Protein AF-A0A9E2AIF4-F1 (afdb_monomer)

Structure (mmCIF, N/CA/C/O backbone):
data_AF-A0A9E2AIF4-F1
#
_entry.id   AF-A0A9E2AIF4-F1
#
loop_
_atom_site.group_PDB
_atom_site.id
_atom_site.type_symbol
_atom_site.label_atom_id
_atom_site.label_alt_id
_atom_site.label_comp_id
_atom_site.label_asym_id
_atom_site.label_entity_id
_atom_site.label_seq_id
_atom_site.pdbx_PDB_ins_code
_atom_site.Cartn_x
_atom_site.Cartn_y
_atom_site.Cartn_z
_atom_site.occupancy
_atom_site.B_iso_or_equiv
_atom_site.auth_seq_id
_atom_site.auth_comp_id
_atom_site.auth_asym_id
_atom_site.auth_atom_id
_atom_site.pdbx_PDB_model_num
ATOM 1 N N . MET A 1 1 ? 0.154 -33.736 -21.962 1.00 32.81 1 MET A N 1
ATOM 2 C CA . MET A 1 1 ? 1.319 -34.196 -21.175 1.00 32.81 1 MET A CA 1
ATOM 3 C C . MET A 1 1 ? 0.988 -33.930 -19.712 1.00 32.81 1 MET A C 1
ATOM 5 O O . MET A 1 1 ? 0.346 -32.930 -19.438 1.00 32.81 1 MET A O 1
ATOM 9 N N . SER A 1 2 ? 1.250 -34.898 -18.841 1.00 25.22 2 SER A N 1
ATOM 10 C CA . SER A 1 2 ? 0.701 -35.079 -17.485 1.00 25.22 2 SER A CA 1
ATOM 11 C C . SER A 1 2 ? 0.806 -33.876 -16.536 1.00 25.22 2 SER A C 1
ATOM 13 O O . SER A 1 2 ? 1.890 -33.328 -16.367 1.00 25.22 2 SER A O 1
ATOM 15 N N . LEU A 1 3 ? -0.292 -33.572 -15.837 1.00 28.05 3 LEU A N 1
ATOM 16 C CA . LEU A 1 3 ? -0.319 -32.732 -14.634 1.00 28.05 3 LEU A CA 1
ATOM 17 C C . LEU A 1 3 ? 0.320 -33.488 -13.448 1.00 28.05 3 LEU A C 1
ATOM 19 O O . LEU A 1 3 ? -0.134 -34.597 -13.150 1.00 28.05 3 LEU A O 1
ATOM 23 N N . PRO A 1 4 ? 1.303 -32.928 -12.725 1.00 33.81 4 PRO A N 1
ATOM 24 C CA . PRO A 1 4 ? 1.554 -33.275 -11.328 1.00 33.81 4 PRO A CA 1
ATOM 25 C C . PRO A 1 4 ? 0.738 -32.297 -10.452 1.00 33.81 4 PRO A C 1
ATOM 27 O O . PRO A 1 4 ? 0.707 -31.106 -10.717 1.00 33.81 4 PRO A O 1
ATOM 30 N N . GLY A 1 5 ? -0.025 -32.680 -9.432 1.00 27.56 5 GLY A N 1
ATOM 31 C CA . GLY A 1 5 ? 0.172 -33.763 -8.480 1.00 27.56 5 GLY A CA 1
ATOM 32 C C . GLY A 1 5 ? 0.432 -33.155 -7.094 1.00 27.56 5 GLY A C 1
ATOM 33 O O . GLY A 1 5 ? 1.564 -32.832 -6.776 1.00 27.56 5 GLY A O 1
ATOM 34 N N . ASN A 1 6 ? -0.625 -32.999 -6.286 1.00 32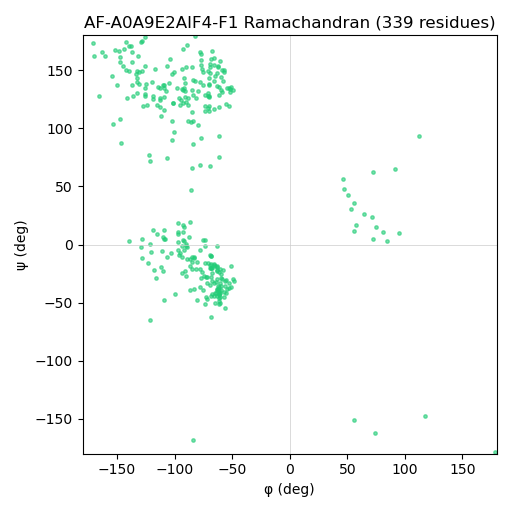.84 6 ASN A N 1
ATOM 35 C 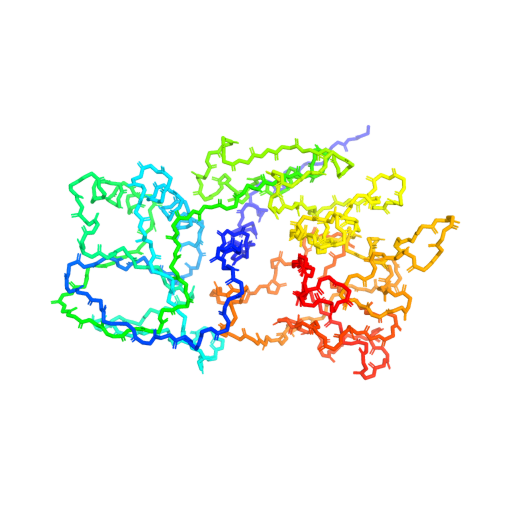CA . ASN A 1 6 ? -0.616 -32.938 -4.812 1.00 32.84 6 ASN A CA 1
ATOM 36 C C . ASN A 1 6 ? 0.429 -32.048 -4.084 1.00 32.84 6 ASN A C 1
ATOM 38 O O . ASN A 1 6 ? 1.090 -32.499 -3.151 1.00 32.84 6 ASN A O 1
ATOM 42 N N . TYR A 1 7 ? 0.475 -30.745 -4.387 1.00 28.45 7 TYR A N 1
ATOM 43 C CA . TYR A 1 7 ? 1.129 -29.725 -3.532 1.00 28.45 7 TYR A CA 1
ATOM 44 C C . TYR A 1 7 ? 0.150 -28.960 -2.604 1.00 28.45 7 TYR A C 1
ATOM 46 O O . TYR A 1 7 ? 0.517 -27.981 -1.955 1.00 28.45 7 TYR A O 1
ATOM 54 N N . GLY A 1 8 ? -1.100 -29.423 -2.493 1.00 30.34 8 GLY A N 1
ATOM 55 C CA . GLY A 1 8 ? -2.236 -28.646 -1.973 1.00 30.34 8 GLY A CA 1
ATOM 56 C C . GLY A 1 8 ? -2.322 -28.384 -0.463 1.00 30.34 8 GLY A C 1
ATOM 57 O O . GLY A 1 8 ? -3.257 -27.715 -0.049 1.00 30.34 8 GLY A O 1
ATOM 58 N N . LEU A 1 9 ? -1.394 -28.868 0.375 1.00 28.47 9 LEU A N 1
ATOM 59 C CA . LEU A 1 9 ? -1.484 -28.662 1.837 1.00 28.47 9 LEU A CA 1
ATOM 60 C C . LEU A 1 9 ? -0.271 -27.979 2.482 1.00 28.47 9 LEU A C 1
ATOM 62 O O . LEU A 1 9 ? -0.376 -27.492 3.602 1.00 28.47 9 LEU A O 1
ATOM 66 N N . ARG A 1 10 ? 0.874 -27.907 1.790 1.00 25.08 10 ARG A N 1
ATOM 67 C CA . ARG A 1 10 ? 2.034 -27.115 2.248 1.00 25.08 10 ARG A CA 1
ATOM 68 C C . ARG A 1 10 ? 2.056 -25.707 1.658 1.00 25.08 10 ARG A C 1
ATOM 70 O O . ARG A 1 10 ? 2.592 -24.813 2.298 1.00 25.08 10 ARG A O 1
ATOM 77 N N . SER A 1 11 ? 1.423 -25.500 0.500 1.00 31.91 11 SER A N 1
ATOM 78 C CA . SER A 1 11 ? 1.285 -24.166 -0.099 1.00 31.91 11 SER A CA 1
ATOM 79 C C . SER A 1 11 ? 0.285 -23.291 0.665 1.00 31.91 11 SER A C 1
ATOM 81 O O . SER A 1 11 ? 0.459 -22.084 0.723 1.00 31.91 11 SER A O 1
ATOM 83 N N . LEU A 1 12 ? -0.708 -23.893 1.333 1.00 31.25 12 LEU A N 1
ATOM 84 C CA . LEU A 1 12 ? -1.775 -23.174 2.043 1.00 31.25 12 LEU A CA 1
ATOM 85 C C . LEU A 1 12 ? -1.293 -22.425 3.306 1.00 31.25 12 LEU A C 1
ATOM 87 O O . LEU A 1 12 ? -1.955 -21.505 3.767 1.00 31.25 12 LEU A O 1
ATOM 91 N N . LEU A 1 13 ? -0.132 -22.803 3.856 1.00 27.19 13 LEU A N 1
ATOM 92 C CA . LEU A 1 13 ? 0.484 -22.165 5.031 1.00 27.19 13 LEU A CA 1
ATOM 93 C C . LEU A 1 13 ? 1.537 -21.103 4.662 1.00 27.19 13 LEU A C 1
ATOM 95 O O . LEU A 1 13 ? 2.017 -20.398 5.547 1.00 27.19 13 LEU A O 1
ATOM 99 N N . LEU A 1 14 ? 1.889 -20.976 3.375 1.00 30.97 14 LEU A N 1
ATOM 100 C CA . LEU A 1 14 ? 2.845 -19.979 2.881 1.00 30.97 14 LEU A CA 1
ATOM 101 C C . LEU A 1 14 ? 2.156 -18.657 2.486 1.00 30.97 14 LEU A C 1
ATOM 103 O O . LEU A 1 14 ? 2.758 -17.596 2.606 1.00 30.97 14 LEU A O 1
ATOM 107 N N . PHE A 1 15 ? 0.874 -18.707 2.103 1.00 32.72 15 PHE A N 1
ATOM 108 C CA . PHE A 1 15 ? 0.092 -17.529 1.698 1.00 32.72 15 PHE A CA 1
ATOM 109 C C . PHE A 1 15 ? -0.316 -16.607 2.862 1.00 32.72 15 PHE A C 1
ATOM 111 O O . PHE A 1 15 ? -0.621 -15.441 2.642 1.00 32.72 15 PHE A O 1
ATOM 118 N N . ALA A 1 16 ? -0.244 -17.072 4.114 1.00 30.67 16 ALA A N 1
ATOM 119 C CA . ALA A 1 16 ? -0.619 -16.283 5.294 1.00 30.67 16 ALA A CA 1
ATOM 120 C C . ALA A 1 16 ? 0.411 -15.205 5.707 1.00 30.67 16 ALA A C 1
ATOM 122 O O . ALA A 1 16 ? 0.229 -14.559 6.736 1.00 30.67 16 ALA A O 1
ATOM 123 N N . ARG A 1 17 ? 1.502 -15.014 4.947 1.00 36.00 17 ARG A N 1
ATOM 124 C CA . ARG A 1 17 ? 2.560 -14.027 5.250 1.00 36.00 17 ARG A CA 1
ATOM 125 C C . ARG A 1 17 ? 2.628 -12.840 4.286 1.00 36.00 17 ARG A C 1
ATOM 127 O O . ARG A 1 17 ? 3.368 -11.908 4.567 1.00 36.00 17 ARG A O 1
ATOM 134 N N . ILE A 1 18 ? 1.839 -12.824 3.210 1.00 38.34 18 ILE A N 1
ATOM 135 C CA . ILE A 1 18 ? 1.852 -11.747 2.195 1.00 38.34 18 ILE A CA 1
ATOM 136 C C . ILE A 1 18 ? 0.926 -10.569 2.589 1.00 38.34 18 ILE A C 1
ATOM 138 O O . ILE A 1 18 ? 0.490 -9.764 1.780 1.00 38.34 18 ILE A O 1
ATOM 142 N N . ALA A 1 19 ? 0.587 -10.465 3.873 1.00 41.88 19 ALA A N 1
ATOM 143 C CA . ALA A 1 19 ? -0.656 -9.842 4.304 1.00 41.88 19 ALA A CA 1
ATOM 144 C C . ALA A 1 19 ? -0.681 -8.304 4.425 1.00 41.88 19 ALA A C 1
ATOM 146 O O . ALA A 1 19 ? -1.755 -7.760 4.624 1.00 41.88 19 ALA A O 1
ATOM 147 N N . LEU A 1 20 ? 0.423 -7.561 4.381 1.00 43.66 20 LEU A N 1
ATOM 148 C CA . LEU A 1 20 ? 0.420 -6.306 5.158 1.00 43.66 20 LEU A CA 1
ATOM 149 C C . LEU A 1 20 ? 0.600 -4.985 4.389 1.00 43.66 20 LEU A C 1
ATOM 151 O O . LEU A 1 20 ? 0.779 -3.957 5.031 1.00 43.66 20 LEU A O 1
ATOM 155 N N . ILE A 1 21 ? 0.502 -4.959 3.054 1.00 46.22 21 ILE A N 1
ATOM 156 C CA . ILE A 1 21 ? 0.731 -3.710 2.285 1.00 46.22 21 ILE A CA 1
ATOM 157 C C . ILE A 1 21 ? -0.495 -3.226 1.486 1.00 46.22 21 ILE A C 1
ATOM 159 O O . ILE A 1 21 ? -0.628 -2.038 1.216 1.00 46.22 21 ILE A O 1
ATOM 163 N N . PHE A 1 22 ? -1.457 -4.089 1.161 1.00 46.69 22 PHE A N 1
ATOM 164 C CA . PHE A 1 22 ? -2.417 -3.785 0.088 1.00 46.69 22 PHE A CA 1
ATOM 165 C C . PHE A 1 22 ? -3.596 -2.872 0.448 1.00 46.69 22 PHE A C 1
ATOM 167 O O . PHE A 1 22 ? -4.268 -2.373 -0.452 1.00 46.69 22 PHE A O 1
ATOM 174 N N . LEU A 1 23 ? -3.880 -2.647 1.732 1.00 44.72 23 LEU A N 1
ATOM 175 C CA . LEU A 1 23 ? -5.220 -2.212 2.142 1.00 44.72 23 LEU A CA 1
ATOM 176 C C . LEU A 1 23 ? -5.312 -0.868 2.869 1.00 44.72 23 LEU A C 1
ATOM 178 O O . LEU A 1 23 ? -6.412 -0.365 3.086 1.00 44.72 23 LEU A O 1
ATOM 182 N N . SER A 1 24 ? -4.180 -0.252 3.202 1.00 41.97 24 SER A N 1
ATOM 183 C CA . SER A 1 24 ? -4.134 0.996 3.978 1.00 41.97 24 SER A CA 1
ATOM 184 C C . SER A 1 24 ? -3.562 2.200 3.229 1.00 41.97 24 SER A C 1
ATOM 186 O O . SER A 1 24 ? -3.343 3.244 3.843 1.00 41.97 24 SER A O 1
ATOM 188 N N . ILE A 1 25 ? -3.317 2.102 1.921 1.00 52.44 25 ILE A N 1
ATOM 189 C CA . ILE A 1 25 ? -2.585 3.150 1.207 1.00 52.44 25 ILE A CA 1
ATOM 190 C C . ILE A 1 25 ? -3.539 4.059 0.410 1.00 52.44 25 ILE A C 1
ATOM 192 O O . ILE A 1 25 ? -4.254 3.612 -0.481 1.00 52.44 25 ILE A O 1
ATOM 196 N N . PHE A 1 26 ? -3.472 5.352 0.752 1.00 49.28 26 PHE A N 1
ATOM 197 C CA . PHE A 1 26 ? -4.026 6.533 0.070 1.00 49.28 26 PHE A CA 1
ATOM 198 C C . PHE A 1 26 ? -5.436 7.014 0.449 1.00 49.28 26 PHE A C 1
ATOM 200 O O . PHE A 1 26 ? -6.322 7.170 -0.380 1.00 49.28 26 PHE A O 1
ATOM 207 N N . SER A 1 27 ? -5.573 7.464 1.698 1.00 37.12 27 SER A N 1
ATOM 208 C CA . SER A 1 27 ? -6.495 8.559 2.043 1.00 37.12 27 SER A CA 1
ATOM 209 C C . SER A 1 27 ? -5.713 9.704 2.690 1.00 37.12 27 SER A C 1
ATOM 211 O O . SER A 1 27 ? -5.755 9.899 3.903 1.00 37.12 27 SER A O 1
ATOM 213 N N . ALA A 1 28 ? -4.916 10.425 1.899 1.00 37.94 28 ALA A N 1
ATOM 214 C CA . ALA A 1 28 ? -4.263 11.652 2.353 1.00 37.94 28 ALA A CA 1
ATOM 215 C C . ALA A 1 28 ? -3.984 12.584 1.168 1.00 37.94 28 ALA A C 1
ATOM 217 O O . ALA A 1 28 ? -3.043 12.393 0.398 1.00 37.94 28 ALA A O 1
ATOM 218 N N . SER A 1 29 ? -4.798 13.631 1.036 1.00 38.66 29 SER A N 1
ATOM 219 C CA . SER A 1 29 ? -4.399 14.837 0.315 1.00 38.66 29 SER A CA 1
ATOM 220 C C . SER A 1 29 ? -3.152 15.408 1.004 1.00 38.66 29 SER A C 1
ATOM 222 O O . SER A 1 29 ? -3.127 15.512 2.231 1.00 38.66 29 SER A O 1
ATOM 224 N N . ASN A 1 30 ? -2.117 15.766 0.236 1.00 36.53 30 ASN A N 1
ATOM 225 C CA . ASN A 1 30 ? -0.904 16.395 0.762 1.00 36.53 30 ASN A CA 1
ATOM 226 C C . ASN A 1 30 ? -1.254 17.743 1.419 1.00 36.53 30 ASN A C 1
ATOM 228 O O . ASN A 1 30 ? -1.255 18.789 0.778 1.00 36.53 30 ASN A O 1
ATOM 232 N N . THR A 1 31 ? -1.493 17.731 2.723 1.00 33.72 31 THR A N 1
ATOM 233 C CA . THR A 1 31 ? -1.069 18.828 3.588 1.00 33.72 31 THR A CA 1
ATOM 234 C C . THR A 1 31 ? 0.006 18.250 4.486 1.00 33.72 31 THR A C 1
ATOM 236 O O . THR A 1 31 ? -0.277 17.310 5.227 1.00 33.72 31 THR A O 1
ATOM 239 N N . LEU A 1 32 ? 1.228 18.786 4.407 1.00 34.28 32 LEU A N 1
ATOM 240 C CA . LEU A 1 32 ? 2.289 18.590 5.400 1.00 34.28 32 LEU A CA 1
ATOM 241 C C . LEU A 1 32 ? 1.801 19.144 6.748 1.00 34.28 32 LEU A C 1
ATOM 243 O O . LEU A 1 32 ? 2.172 20.234 7.173 1.00 34.28 32 LEU A O 1
ATOM 247 N N . SER A 1 33 ? 0.911 18.408 7.400 1.00 43.22 33 SER A N 1
ATOM 248 C CA . SER A 1 33 ? 0.570 18.611 8.796 1.00 43.22 33 SER A CA 1
ATOM 249 C C . SER A 1 33 ? 1.447 17.654 9.582 1.00 43.22 33 SER A C 1
ATOM 251 O O . SER A 1 33 ? 1.465 16.455 9.307 1.00 43.22 33 SER A O 1
ATOM 253 N N . ALA A 1 34 ? 2.217 18.185 10.532 1.00 53.66 34 ALA A N 1
ATOM 254 C CA . ALA A 1 34 ? 2.904 17.348 11.503 1.00 53.66 34 ALA A CA 1
ATOM 255 C C . ALA A 1 34 ? 1.884 16.391 12.127 1.00 53.66 34 ALA A C 1
ATOM 257 O O . ALA A 1 34 ? 0.780 16.816 12.464 1.00 53.66 34 ALA A O 1
ATOM 258 N N . GLN A 1 35 ? 2.256 15.120 12.266 1.00 71.56 35 GLN A N 1
ATOM 259 C CA . GLN A 1 35 ? 1.415 14.137 12.928 1.00 71.56 35 GLN A CA 1
ATOM 260 C C . GLN A 1 35 ? 1.010 14.662 14.310 1.00 71.56 35 GLN A C 1
ATOM 262 O O . GLN A 1 35 ? 1.872 14.969 15.140 1.00 71.56 35 GLN A O 1
ATOM 267 N N . THR A 1 36 ? -0.289 14.834 14.542 1.00 76.81 36 THR A N 1
ATOM 268 C CA . THR A 1 36 ? -0.787 15.445 15.772 1.00 76.81 36 THR A CA 1
ATOM 269 C C . THR A 1 36 ? -1.093 14.381 16.810 1.00 76.81 36 THR A C 1
ATOM 271 O O . THR A 1 36 ? -1.764 13.388 16.536 1.00 76.81 36 THR A O 1
ATOM 274 N N . ASN A 1 37 ? -0.620 14.613 18.034 1.00 92.50 37 ASN A N 1
ATOM 275 C CA . ASN A 1 37 ? -1.108 13.878 19.189 1.00 92.50 37 ASN A CA 1
ATOM 276 C C . ASN A 1 37 ? -2.541 14.329 19.476 1.00 92.50 37 ASN A C 1
ATOM 278 O O . ASN A 1 37 ? -2.766 15.492 19.815 1.00 92.50 37 ASN A O 1
ATOM 282 N N . GLU A 1 38 ? -3.493 13.414 19.332 1.00 95.31 38 GLU A N 1
ATOM 283 C CA . GLU A 1 38 ? -4.913 13.675 19.549 1.00 95.31 38 GLU A CA 1
ATOM 284 C C . GLU A 1 38 ? -5.398 12.953 20.814 1.00 95.31 38 GLU A C 1
ATOM 286 O O . GLU A 1 38 ? -5.025 11.792 21.027 1.00 95.31 38 GLU A O 1
ATOM 291 N N . PRO A 1 39 ? -6.222 13.605 21.656 1.00 96.88 39 PRO A N 1
ATOM 292 C CA . PRO A 1 39 ? -6.951 12.913 22.706 1.00 96.88 39 PRO A CA 1
ATOM 293 C C . PRO A 1 39 ? -8.046 12.037 22.087 1.00 96.88 39 PRO A C 1
ATOM 295 O O . PRO A 1 39 ? -8.747 12.442 21.159 1.00 96.88 39 PRO A O 1
ATOM 298 N N . ILE A 1 40 ? -8.193 10.832 22.620 1.00 98.00 40 ILE A N 1
ATOM 299 C CA . ILE A 1 40 ? -9.194 9.842 22.243 1.00 98.00 40 ILE A CA 1
ATOM 300 C C . ILE A 1 40 ? -9.966 9.482 23.502 1.00 98.00 40 ILE A C 1
ATOM 302 O O . ILE A 1 40 ? -9.390 8.971 24.465 1.00 98.00 40 ILE A O 1
ATOM 306 N N . ASP A 1 41 ? -11.271 9.727 23.471 1.00 98.25 41 ASP A N 1
ATOM 307 C CA . ASP A 1 41 ? -12.153 9.499 24.609 1.00 98.25 41 ASP A CA 1
ATOM 308 C C . ASP A 1 41 ? -12.199 8.019 25.029 1.00 98.25 41 ASP A C 1
ATOM 310 O O . ASP A 1 41 ? -12.038 7.094 24.218 1.00 98.25 41 ASP A O 1
ATOM 314 N N . SER A 1 42 ? -12.482 7.801 26.316 1.00 98.31 42 SER A N 1
ATOM 315 C CA . SER A 1 42 ? -12.889 6.491 26.843 1.00 98.31 42 SER A CA 1
ATOM 316 C C . SER A 1 42 ? -14.139 5.976 26.111 1.00 98.31 42 SER A C 1
ATOM 318 O O . SER A 1 42 ? -14.980 6.770 25.686 1.00 98.31 42 SER A O 1
ATOM 320 N N . GLY A 1 43 ? -14.274 4.660 25.955 1.00 98.44 43 GLY A N 1
ATOM 321 C CA . GLY A 1 43 ? -15.336 4.029 25.163 1.00 98.44 43 GLY A CA 1
ATOM 322 C C . GLY A 1 43 ? -15.042 3.932 23.660 1.00 98.44 43 GLY A C 1
ATOM 323 O O . GLY A 1 43 ? -15.885 3.471 22.894 1.00 98.44 43 GLY A O 1
ATOM 324 N N . SER A 1 44 ? -13.860 4.361 23.209 1.00 98.81 44 SER A N 1
ATOM 325 C CA . SER A 1 44 ? -13.381 4.143 21.838 1.00 98.81 44 SER A CA 1
ATOM 326 C C . SER A 1 44 ? -12.889 2.706 21.676 1.00 98.81 44 SER A C 1
ATOM 328 O O . SER A 1 44 ? -12.525 2.062 22.651 1.00 98.81 44 SER A O 1
ATOM 330 N N . TYR A 1 45 ? -12.820 2.186 20.454 1.00 98.88 45 TYR A N 1
ATOM 331 C CA . TYR A 1 45 ? -12.375 0.810 20.220 1.00 98.88 45 TYR A CA 1
ATOM 332 C C . TYR A 1 45 ? -11.129 0.732 19.376 1.00 98.88 45 TYR A C 1
ATOM 334 O O . TYR A 1 45 ? -11.097 1.244 18.263 1.00 98.88 45 TYR A O 1
ATOM 342 N N . ILE A 1 46 ? -10.122 0.058 19.912 1.00 98.88 46 ILE A N 1
ATOM 343 C CA . ILE A 1 46 ? -8.828 -0.126 19.282 1.00 98.88 46 ILE A CA 1
ATOM 344 C C . ILE A 1 46 ? -8.834 -1.467 18.554 1.00 98.88 46 ILE A C 1
ATOM 346 O O . ILE A 1 46 ? -8.985 -2.510 19.185 1.00 98.88 46 ILE A O 1
ATOM 350 N N . ILE A 1 47 ? -8.623 -1.438 17.242 1.00 98.88 47 ILE A N 1
ATOM 351 C CA . ILE A 1 47 ? -8.357 -2.609 16.408 1.00 98.88 47 ILE A CA 1
ATOM 352 C C . ILE A 1 47 ? -6.852 -2.892 16.494 1.00 98.88 47 ILE A C 1
ATOM 354 O O . ILE A 1 47 ? -6.025 -2.075 16.079 1.00 98.88 47 ILE A O 1
ATOM 358 N N . ASN A 1 48 ? -6.487 -4.031 17.078 1.00 98.31 48 ASN A N 1
ATOM 359 C CA . ASN A 1 48 ? -5.103 -4.383 17.362 1.00 98.31 48 ASN A CA 1
ATOM 360 C C . ASN A 1 48 ? -4.437 -5.056 16.153 1.00 98.31 48 ASN A C 1
ATOM 362 O O . ASN A 1 48 ? -4.652 -6.238 15.898 1.00 98.31 48 ASN A O 1
ATOM 366 N N . MET A 1 49 ? -3.566 -4.313 15.467 1.00 97.94 49 MET A N 1
ATOM 367 C CA . MET A 1 49 ? -2.764 -4.809 14.337 1.00 97.94 49 MET A CA 1
ATOM 368 C C . MET A 1 49 ? -1.484 -5.542 14.778 1.00 97.94 49 MET A C 1
ATOM 370 O O . MET A 1 49 ? -0.816 -6.192 13.978 1.00 97.94 49 MET A O 1
ATOM 374 N N . GLY A 1 50 ? -1.134 -5.465 16.065 1.00 96.62 50 GLY A N 1
ATOM 375 C CA . GLY A 1 50 ? 0.124 -5.950 16.633 1.00 96.62 50 GLY A CA 1
ATOM 376 C C . GLY A 1 50 ? 0.121 -7.416 17.070 1.00 96.62 50 GLY A C 1
ATOM 377 O O . GLY A 1 50 ? 1.077 -7.859 17.709 1.00 96.62 50 GLY A O 1
ATOM 378 N N . VAL A 1 51 ? -0.947 -8.168 16.790 1.00 95.88 51 VAL A N 1
ATOM 379 C CA . VAL A 1 51 ? -1.109 -9.545 17.278 1.00 95.88 51 VAL A CA 1
ATOM 380 C C . VAL A 1 51 ? -0.118 -10.478 16.586 1.00 95.88 51 VAL A C 1
ATOM 382 O O . VAL A 1 51 ? -0.036 -10.527 15.363 1.00 95.88 51 VAL A O 1
ATOM 385 N N . VAL A 1 52 ? 0.638 -11.252 17.364 1.00 93.62 52 VAL A N 1
ATOM 386 C CA . VAL A 1 52 ? 1.586 -12.243 16.839 1.00 93.62 52 VAL A CA 1
ATOM 387 C C . VAL A 1 52 ? 1.306 -13.632 17.429 1.00 93.62 52 VAL A C 1
ATOM 389 O O . VAL A 1 52 ? 1.048 -13.734 18.630 1.00 93.62 52 VAL A O 1
ATOM 392 N N . PRO A 1 53 ? 1.368 -14.715 16.628 1.00 93.12 53 PRO A N 1
ATOM 393 C CA . PRO A 1 53 ? 1.659 -14.736 15.192 1.00 93.12 53 PRO A CA 1
ATOM 394 C C . PRO A 1 53 ? 0.532 -14.123 14.343 1.00 93.12 53 PRO A C 1
ATOM 396 O O . PRO A 1 53 ? -0.649 -14.236 14.677 1.00 93.12 53 PRO A O 1
ATOM 399 N N . GLN A 1 54 ? 0.928 -13.495 13.235 1.00 91.94 54 GLN A N 1
ATOM 400 C CA . GLN A 1 54 ? 0.005 -12.970 12.232 1.00 91.94 54 GLN A CA 1
ATOM 401 C C . GLN A 1 54 ? -0.659 -14.125 11.473 1.00 91.94 54 GLN A C 1
ATOM 403 O O . GLN A 1 54 ? -0.015 -15.114 11.113 1.00 91.94 54 GLN A O 1
ATOM 408 N N . THR A 1 55 ? -1.959 -13.992 11.258 1.00 93.75 55 THR A N 1
ATOM 409 C CA . THR A 1 55 ? -2.837 -14.924 10.548 1.00 93.75 55 THR A CA 1
ATOM 410 C C . THR A 1 55 ? -3.771 -14.123 9.647 1.00 93.75 55 THR A C 1
ATOM 412 O O . THR A 1 55 ? -3.864 -12.904 9.771 1.00 93.75 55 THR A O 1
ATOM 415 N N . ILE A 1 56 ? -4.528 -14.796 8.779 1.00 94.50 56 ILE A N 1
ATOM 416 C CA . ILE A 1 56 ? -5.585 -14.130 8.001 1.00 94.50 56 ILE A CA 1
ATOM 417 C C . ILE A 1 56 ? -6.569 -13.406 8.942 1.00 94.50 56 ILE A C 1
ATOM 419 O O . ILE A 1 56 ? -6.942 -12.263 8.702 1.00 94.50 56 ILE A O 1
ATOM 423 N N . GLU A 1 57 ? -6.940 -14.038 10.054 1.00 97.00 57 GLU A N 1
ATOM 424 C CA . GLU A 1 57 ? -7.955 -13.529 10.980 1.00 97.00 57 GLU A CA 1
ATOM 425 C C . GLU A 1 57 ? -7.535 -12.257 11.726 1.00 97.00 57 GLU A C 1
ATOM 427 O O . GLU A 1 57 ? -8.329 -11.330 11.850 1.00 97.00 57 GLU A O 1
ATOM 432 N N . ASN A 1 58 ? -6.290 -12.194 12.201 1.00 94.69 58 ASN A N 1
ATOM 433 C CA . ASN A 1 58 ? -5.798 -11.070 13.006 1.00 94.69 58 ASN A CA 1
ATOM 434 C C . ASN A 1 58 ? -4.893 -10.094 12.232 1.00 94.69 58 ASN A C 1
ATOM 436 O O . ASN A 1 58 ? -4.547 -9.052 12.779 1.00 94.69 58 ASN A O 1
ATOM 440 N N . GLY A 1 59 ? -4.532 -10.422 10.988 1.00 92.44 59 GLY A N 1
ATOM 441 C CA . GLY A 1 59 ? -3.649 -9.623 10.137 1.00 92.44 59 GLY A CA 1
ATOM 442 C C . GLY A 1 59 ? -4.297 -9.082 8.865 1.00 92.44 59 GLY A C 1
ATOM 443 O O . GLY A 1 59 ? -3.907 -8.013 8.414 1.00 92.44 59 GLY A O 1
ATOM 444 N N . LEU A 1 60 ? -5.304 -9.768 8.302 1.00 94.31 60 LEU A N 1
ATOM 445 C CA . LEU A 1 60 ? -6.000 -9.331 7.078 1.00 94.31 60 LEU A CA 1
ATOM 446 C C . LEU A 1 60 ? -7.425 -8.848 7.329 1.00 94.31 60 LEU A C 1
ATOM 448 O O . LEU A 1 60 ? -7.800 -7.760 6.897 1.00 94.31 60 LEU A O 1
ATOM 452 N N . LYS A 1 61 ? -8.216 -9.612 8.084 1.00 98.19 61 LYS A N 1
ATOM 453 C CA . LYS A 1 61 ? -9.595 -9.225 8.409 1.00 98.19 61 LYS A CA 1
ATOM 454 C C . LYS A 1 61 ? -9.743 -7.899 9.170 1.00 98.19 61 LYS A C 1
ATOM 456 O O . LYS A 1 61 ? -10.798 -7.286 9.011 1.00 98.19 61 LYS A O 1
ATOM 461 N N . PRO A 1 62 ? -8.756 -7.386 9.939 1.00 98.25 62 PRO A N 1
ATOM 462 C CA . PRO A 1 62 ? -8.841 -6.027 10.464 1.00 98.25 62 PRO A CA 1
ATOM 463 C C . PRO A 1 62 ? -9.070 -4.968 9.381 1.00 98.25 62 PRO A C 1
ATOM 465 O O . PRO A 1 62 ? -9.864 -4.057 9.593 1.00 98.25 62 PRO A O 1
ATOM 468 N N . TYR A 1 63 ? -8.456 -5.107 8.202 1.00 96.75 63 TYR A N 1
ATOM 469 C CA . TYR A 1 63 ? -8.691 -4.178 7.097 1.00 96.75 63 TYR A CA 1
ATOM 470 C C . TYR A 1 63 ? -10.108 -4.307 6.522 1.00 96.75 63 TYR A C 1
ATOM 472 O O . TYR A 1 63 ? -10.720 -3.300 6.178 1.00 96.75 63 TYR A O 1
ATOM 480 N N . GLY A 1 64 ? -10.666 -5.521 6.500 1.00 97.50 64 GLY A N 1
ATOM 481 C CA . GLY A 1 64 ? -12.079 -5.750 6.190 1.00 97.50 64 GLY A CA 1
ATOM 482 C C . GLY A 1 64 ? -13.030 -5.066 7.169 1.00 97.50 64 GLY A C 1
ATOM 483 O O . GLY A 1 64 ? -13.998 -4.439 6.745 1.00 97.50 64 GLY A O 1
ATOM 484 N N . LEU A 1 65 ? -12.722 -5.103 8.472 1.00 98.38 65 LEU A N 1
ATOM 485 C CA . LEU A 1 65 ? -13.470 -4.347 9.479 1.00 98.38 65 LEU A CA 1
ATOM 486 C C . LEU A 1 65 ? -13.385 -2.836 9.218 1.00 98.38 65 LEU A C 1
ATOM 488 O O . LEU A 1 65 ? -14.410 -2.163 9.268 1.00 98.38 65 LEU A O 1
ATOM 492 N N . VAL A 1 66 ? -12.199 -2.288 8.930 1.00 98.12 66 VAL A N 1
ATOM 493 C CA . VAL A 1 66 ? -12.057 -0.853 8.613 1.00 98.12 66 VAL A CA 1
ATOM 494 C C . VAL A 1 66 ? -12.867 -0.494 7.361 1.00 98.12 66 VAL A C 1
ATOM 496 O O . VAL A 1 66 ? -13.572 0.517 7.372 1.00 98.12 66 VAL A O 1
ATOM 499 N N . TYR A 1 67 ? -12.832 -1.342 6.326 1.00 96.56 67 TYR A N 1
ATOM 500 C CA . TYR A 1 67 ? -13.665 -1.200 5.130 1.00 96.56 67 TYR A CA 1
ATOM 501 C C . TYR A 1 67 ? -15.156 -1.148 5.458 1.00 96.56 67 TYR A C 1
ATOM 503 O O . TYR A 1 67 ? -15.827 -0.179 5.108 1.00 96.56 67 TYR A O 1
ATOM 511 N N . ASP A 1 68 ? -15.663 -2.144 6.181 1.00 97.25 68 ASP A N 1
ATOM 512 C CA . ASP A 1 68 ? -17.076 -2.248 6.548 1.00 97.25 68 ASP A CA 1
ATOM 513 C C . ASP A 1 68 ? -17.533 -1.054 7.404 1.00 97.25 68 ASP A C 1
ATOM 515 O O . ASP A 1 68 ? -18.577 -0.453 7.157 1.00 97.25 68 ASP A O 1
ATOM 519 N N . LEU A 1 69 ? -16.715 -0.622 8.368 1.00 97.69 69 LEU A N 1
ATOM 520 C CA . LEU A 1 69 ? -17.027 0.534 9.208 1.00 97.69 69 LEU A CA 1
ATOM 521 C C . LEU A 1 69 ? -17.173 1.828 8.397 1.00 97.69 69 LEU A C 1
ATOM 523 O O . LEU A 1 69 ? -18.157 2.549 8.565 1.00 97.69 69 LEU A O 1
ATOM 527 N N . ILE A 1 70 ? -16.228 2.124 7.507 1.00 96.25 70 ILE A N 1
ATOM 528 C CA . ILE A 1 70 ? -16.280 3.351 6.702 1.00 96.25 70 ILE A CA 1
ATOM 529 C C . ILE A 1 70 ? -17.386 3.251 5.648 1.00 96.25 70 ILE A C 1
ATOM 531 O O . ILE A 1 70 ? -18.177 4.179 5.509 1.00 96.25 70 ILE A O 1
ATOM 535 N N . HIS A 1 71 ? -17.474 2.136 4.922 1.00 93.94 71 HIS A N 1
ATOM 536 C CA . HIS A 1 71 ? -18.397 1.997 3.797 1.00 93.94 71 HIS A CA 1
ATOM 537 C C . HIS A 1 71 ? -19.858 1.851 4.242 1.00 93.94 71 HIS A C 1
ATOM 539 O O . HIS A 1 71 ? -20.738 2.521 3.704 1.00 93.94 71 HIS A O 1
ATOM 545 N N . THR A 1 72 ? -20.126 1.007 5.241 1.00 95.44 72 THR A N 1
ATOM 546 C CA . THR A 1 72 ? -21.492 0.702 5.691 1.00 95.44 72 THR A CA 1
ATOM 547 C C . THR A 1 72 ? -22.018 1.748 6.671 1.00 95.44 72 THR A C 1
ATOM 549 O O . THR A 1 72 ? -23.200 2.094 6.625 1.00 95.44 72 THR A O 1
ATOM 552 N N . HIS A 1 73 ? -21.163 2.261 7.563 1.00 96.44 73 HIS A N 1
ATOM 553 C CA . HIS A 1 73 ? -21.589 3.177 8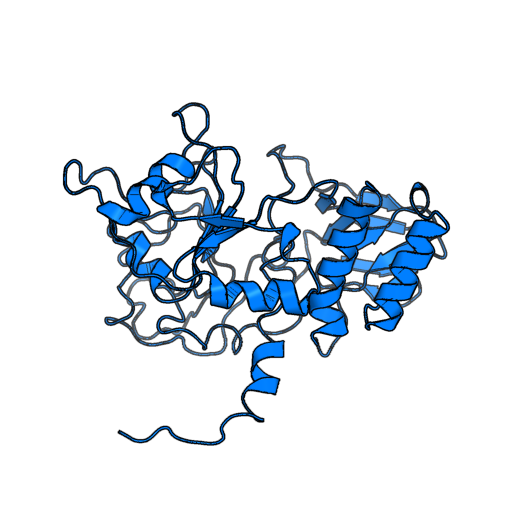.632 1.00 96.44 73 HIS A CA 1
ATOM 554 C C . HIS A 1 73 ? -21.175 4.633 8.403 1.00 96.44 73 HIS A C 1
ATOM 556 O O . HIS A 1 73 ? -21.659 5.507 9.123 1.00 96.44 73 HIS A O 1
ATOM 562 N N . GLY A 1 74 ? -20.318 4.925 7.419 1.00 95.50 74 GLY A N 1
ATOM 563 C CA . GLY A 1 74 ? -19.898 6.294 7.101 1.00 95.50 74 GLY A CA 1
ATOM 564 C C . GLY A 1 74 ? -19.109 6.969 8.224 1.00 95.50 74 GLY A C 1
ATOM 565 O O . GLY A 1 74 ? -19.168 8.192 8.363 1.00 95.50 74 GLY A O 1
ATOM 566 N N . ILE A 1 75 ? -18.430 6.186 9.071 1.00 96.00 75 ILE A N 1
ATOM 567 C CA . ILE A 1 75 ? -17.726 6.706 10.248 1.00 96.00 75 ILE A CA 1
ATOM 568 C C . ILE A 1 75 ? -16.259 6.988 9.943 1.00 96.00 75 ILE A C 1
ATOM 570 O O . ILE A 1 75 ? -15.642 6.329 9.111 1.00 96.00 75 ILE A O 1
ATOM 574 N N . GLN A 1 76 ? -15.683 7.953 10.657 1.00 96.12 76 GLN A N 1
ATOM 575 C CA . GLN A 1 76 ? -14.254 8.233 10.576 1.00 96.12 76 GLN A CA 1
ATOM 576 C C . GLN A 1 76 ? -13.469 7.313 11.518 1.00 96.12 76 GLN A C 1
ATOM 578 O O . GLN A 1 76 ? -13.795 7.199 12.701 1.00 96.12 76 GLN A O 1
ATOM 583 N N . ILE A 1 77 ? -12.394 6.723 11.003 1.00 97.81 77 ILE A N 1
ATOM 584 C CA . ILE A 1 77 ? -11.456 5.869 11.735 1.00 97.81 77 ILE A CA 1
ATOM 585 C C . ILE A 1 77 ? -10.123 6.598 11.903 1.00 97.81 77 ILE A C 1
ATOM 587 O O . ILE A 1 77 ? -9.624 7.228 10.972 1.00 97.81 77 ILE A O 1
ATOM 591 N N . LYS A 1 78 ? -9.524 6.514 13.092 1.00 97.69 78 LYS A N 1
ATOM 592 C CA . LYS A 1 78 ? -8.177 7.041 13.346 1.00 97.69 78 LYS A CA 1
ATOM 593 C C . LYS A 1 78 ? -7.156 5.962 13.020 1.00 97.69 78 LYS A C 1
ATOM 595 O O . LYS A 1 78 ? -7.250 4.871 13.575 1.00 97.69 78 LYS A O 1
ATOM 600 N N . TRP A 1 79 ? -6.175 6.260 12.178 1.00 97.44 79 TRP A N 1
ATOM 601 C CA . TRP A 1 79 ? -5.017 5.393 11.973 1.00 97.44 79 TRP A CA 1
ATOM 602 C C . TRP A 1 79 ? -3.828 5.947 12.751 1.00 97.44 79 TRP A C 1
ATOM 604 O O . TRP A 1 79 ? -3.456 7.107 12.570 1.00 97.44 79 TRP A O 1
ATOM 614 N N . VAL A 1 80 ? -3.268 5.151 13.658 1.00 97.81 80 VAL A N 1
ATOM 615 C CA . VAL A 1 80 ? -2.281 5.606 14.643 1.00 97.81 80 VAL A CA 1
ATOM 616 C C . VAL A 1 80 ? -0.929 4.982 14.347 1.00 97.81 80 VAL A C 1
ATOM 618 O O . VAL A 1 80 ? -0.815 3.762 14.311 1.00 97.81 80 VAL A O 1
ATOM 621 N N . ILE A 1 81 ? 0.101 5.812 14.184 1.00 97.19 81 ILE A N 1
ATOM 622 C CA . ILE A 1 81 ? 1.474 5.351 13.945 1.00 97.19 81 ILE A CA 1
ATOM 623 C C . ILE A 1 81 ? 2.421 6.180 14.807 1.00 97.19 81 ILE A C 1
ATOM 625 O O . ILE A 1 81 ? 2.396 7.397 14.742 1.00 97.19 81 ILE A O 1
ATOM 629 N N . ASN A 1 82 ? 3.293 5.585 15.609 1.00 96.69 82 ASN A N 1
ATOM 630 C CA . ASN A 1 82 ? 4.312 6.374 16.298 1.00 96.69 82 ASN A CA 1
ATOM 631 C C . ASN A 1 82 ? 5.394 6.822 15.297 1.00 96.69 82 ASN A C 1
ATOM 633 O O . ASN A 1 82 ? 6.095 5.961 14.757 1.00 96.69 82 ASN A O 1
ATOM 637 N N . PRO A 1 83 ? 5.610 8.139 15.094 1.00 94.94 83 PRO A N 1
ATOM 638 C CA . PRO A 1 83 ? 6.535 8.646 14.077 1.00 94.94 83 PRO A CA 1
ATOM 639 C C . PRO A 1 83 ? 7.998 8.288 14.355 1.00 94.94 83 PRO A C 1
ATOM 641 O O . PRO A 1 83 ? 8.838 8.366 13.462 1.00 94.94 83 PRO A O 1
ATOM 644 N N . THR A 1 84 ? 8.311 7.895 15.592 1.00 94.00 84 THR A N 1
ATOM 645 C CA . THR A 1 84 ? 9.675 7.620 16.060 1.00 94.00 84 THR A CA 1
ATOM 646 C C . THR A 1 84 ? 9.949 6.138 16.313 1.00 94.00 84 THR A C 1
ATOM 648 O O . THR A 1 84 ? 11.014 5.789 16.825 1.00 94.00 84 THR A O 1
ATOM 651 N N . LYS A 1 85 ? 9.000 5.246 16.000 1.00 94.56 85 LYS A N 1
ATOM 652 C CA . LYS A 1 85 ? 9.156 3.821 16.309 1.00 94.56 85 LYS A CA 1
ATOM 653 C C . LYS A 1 85 ? 10.201 3.142 15.424 1.00 94.56 85 LYS A C 1
ATOM 655 O O . LYS A 1 85 ? 10.382 3.491 14.263 1.00 94.56 85 LYS A O 1
ATOM 660 N N . GLY A 1 86 ? 10.849 2.121 15.984 1.00 95.31 86 GLY A N 1
ATOM 661 C CA . GLY A 1 86 ? 11.627 1.140 15.223 1.00 95.31 86 GLY A CA 1
ATOM 662 C C . GLY A 1 86 ? 10.741 0.045 14.615 1.00 95.31 86 GLY A C 1
ATOM 663 O O . GLY A 1 86 ? 9.529 0.025 14.849 1.00 95.31 86 GLY A O 1
ATOM 664 N N . LYS A 1 87 ? 11.344 -0.902 13.880 1.00 94.50 87 LYS A N 1
ATOM 665 C CA . LYS A 1 87 ? 10.638 -2.087 13.362 1.00 94.50 87 LYS A CA 1
ATOM 666 C C . LYS A 1 87 ? 9.895 -2.804 14.491 1.00 94.50 87 LYS A C 1
ATOM 668 O O . LYS A 1 87 ? 10.474 -3.049 15.547 1.00 94.50 87 LYS A O 1
ATOM 673 N N . ASP A 1 88 ? 8.617 -3.117 14.266 1.00 95.25 88 ASP A N 1
ATOM 674 C CA . ASP A 1 88 ? 7.719 -3.756 15.246 1.00 95.25 88 ASP A CA 1
ATOM 675 C C . ASP A 1 88 ? 7.565 -2.977 16.572 1.00 95.25 88 ASP A C 1
ATOM 677 O O . ASP A 1 88 ? 7.113 -3.520 17.583 1.00 95.25 88 ASP A O 1
ATOM 681 N N . GLY A 1 89 ? 7.947 -1.696 16.592 1.00 97.38 89 GLY A N 1
ATOM 682 C CA . GLY A 1 89 ? 7.885 -0.827 17.762 1.00 97.38 89 GLY A CA 1
ATOM 683 C C . GLY A 1 89 ? 6.459 -0.496 18.211 1.00 97.38 89 GLY A C 1
ATOM 684 O O . GLY A 1 89 ? 5.485 -0.744 17.504 1.00 97.38 89 GLY A O 1
ATOM 685 N N . ILE A 1 90 ? 6.357 0.060 19.420 1.00 98.50 90 ILE A N 1
ATOM 686 C CA . ILE A 1 90 ? 5.085 0.467 20.033 1.00 98.50 90 ILE A CA 1
ATOM 687 C C . ILE A 1 90 ? 4.576 1.737 19.354 1.00 98.50 90 ILE A C 1
ATOM 689 O O . ILE A 1 90 ? 5.303 2.733 19.282 1.00 98.50 90 ILE A O 1
ATOM 693 N N . ASP A 1 91 ? 3.318 1.707 18.924 1.00 98.31 91 ASP A N 1
ATOM 694 C CA . ASP A 1 91 ? 2.578 2.885 18.481 1.00 98.31 91 ASP A CA 1
ATOM 695 C C . ASP A 1 91 ? 2.037 3.669 19.682 1.00 98.31 91 ASP A C 1
ATOM 697 O O . ASP A 1 91 ? 2.245 4.875 19.792 1.00 98.31 91 ASP A O 1
ATOM 701 N N . PHE A 1 92 ? 1.407 2.966 20.623 1.00 98.38 92 PHE A N 1
ATOM 702 C CA . PHE A 1 92 ? 1.015 3.473 21.940 1.00 98.38 92 PHE A CA 1
ATOM 703 C C . PHE A 1 92 ? 0.704 2.302 22.884 1.00 98.38 92 PHE A C 1
ATOM 705 O O . PHE A 1 92 ? 0.521 1.167 22.439 1.00 98.38 92 PHE A O 1
ATOM 712 N N . SER A 1 93 ? 0.616 2.577 24.186 1.00 98.25 93 SER A N 1
ATOM 713 C CA . SER A 1 93 ? 0.212 1.592 25.196 1.00 98.25 93 SER A CA 1
ATOM 714 C C . SER A 1 93 ? -1.047 2.066 25.912 1.00 98.25 93 SER A C 1
ATOM 716 O O . SER A 1 93 ? -1.172 3.246 26.236 1.00 98.25 93 SER A O 1
ATOM 718 N N . HIS A 1 94 ? -1.971 1.148 26.183 1.00 98.44 94 HIS A N 1
ATOM 719 C CA . HIS A 1 94 ? -3.190 1.428 26.942 1.00 98.44 94 HIS A CA 1
ATOM 720 C C . HIS A 1 94 ? -3.650 0.180 27.700 1.00 98.44 94 HIS A C 1
ATOM 722 O O . HIS A 1 94 ? -3.605 -0.921 27.157 1.00 98.44 94 HIS A O 1
ATOM 728 N N . ASP A 1 95 ? -4.062 0.359 28.957 1.00 97.44 95 ASP A N 1
ATOM 729 C CA . ASP A 1 95 ? -4.547 -0.707 29.854 1.00 97.44 95 ASP A CA 1
ATOM 730 C C . ASP A 1 95 ? -3.654 -1.968 29.878 1.00 97.44 95 ASP A C 1
ATOM 732 O O . ASP A 1 95 ? -4.094 -3.102 29.696 1.00 97.44 95 ASP A O 1
ATOM 736 N N . GLY A 1 96 ? -2.340 -1.763 30.021 1.00 96.69 96 GLY A N 1
ATOM 737 C CA . GLY A 1 96 ? -1.354 -2.851 30.066 1.00 96.69 96 GLY A CA 1
ATOM 738 C C . GLY A 1 96 ? -1.090 -3.556 28.729 1.00 96.69 96 GLY A C 1
ATOM 739 O O . GLY A 1 96 ? -0.324 -4.517 28.704 1.00 96.69 96 GLY A O 1
ATOM 740 N N . THR A 1 97 ? -1.682 -3.082 27.628 1.00 98.25 97 THR A N 1
ATOM 741 C CA . THR A 1 97 ? -1.471 -3.609 26.274 1.00 98.25 97 THR A CA 1
ATOM 742 C C . THR A 1 97 ? -0.637 -2.641 25.440 1.00 98.25 97 THR A C 1
ATOM 744 O O . THR A 1 97 ? -0.942 -1.451 25.374 1.00 98.25 97 THR A O 1
ATOM 747 N N . ASP A 1 98 ? 0.389 -3.164 24.768 1.00 98.44 98 ASP A N 1
ATOM 748 C CA . ASP A 1 98 ? 1.143 -2.442 23.742 1.00 98.44 98 ASP A CA 1
ATOM 749 C C . ASP A 1 98 ? 0.504 -2.667 22.373 1.00 98.44 98 ASP A C 1
ATOM 751 O O . ASP A 1 98 ? 0.420 -3.804 21.901 1.00 98.44 98 ASP A O 1
ATOM 755 N N . TYR A 1 99 ? 0.122 -1.584 21.707 1.00 98.56 99 TYR A N 1
ATOM 756 C CA . TYR A 1 99 ? -0.411 -1.627 20.355 1.00 98.56 99 TYR A CA 1
ATOM 757 C C . TYR A 1 99 ? 0.695 -1.300 19.346 1.00 98.56 99 TYR A C 1
ATOM 759 O O . TYR A 1 99 ? 1.508 -0.397 19.556 1.00 98.56 99 TYR A O 1
ATOM 767 N N . ARG A 1 100 ? 0.766 -2.098 18.277 1.00 98.19 100 ARG A N 1
ATOM 768 C CA . ARG A 1 100 ? 1.842 -2.109 17.270 1.00 98.19 100 ARG A CA 1
ATOM 769 C C . ARG A 1 100 ? 1.235 -2.291 15.879 1.00 98.19 100 ARG A C 1
ATOM 771 O O . ARG A 1 100 ? 0.059 -2.634 15.769 1.00 98.19 100 ARG A O 1
ATOM 778 N N . GLY A 1 101 ? 2.046 -2.128 14.837 1.00 95.44 101 GLY A N 1
ATOM 779 C CA . GLY A 1 101 ? 1.636 -2.405 13.456 1.00 95.44 101 GLY A CA 1
ATOM 780 C C . GLY A 1 101 ? 0.637 -1.399 12.878 1.00 95.44 101 GLY A C 1
ATOM 781 O O . GLY A 1 101 ? -0.103 -1.748 11.972 1.00 95.44 101 GLY A O 1
ATOM 782 N N . GLY A 1 102 ? 0.584 -0.176 13.409 1.00 96.94 102 GLY A N 1
ATOM 783 C CA . GLY A 1 102 ? -0.336 0.856 12.933 1.00 96.94 102 GLY A CA 1
ATOM 784 C C . GLY A 1 102 ? -1.803 0.597 13.312 1.00 96.94 102 GLY A C 1
ATOM 785 O O . GLY A 1 102 ? -2.622 0.401 12.416 1.00 96.94 102 GLY A O 1
ATOM 786 N N . PRO A 1 103 ? -2.163 0.561 14.610 1.00 98.12 103 PRO A N 1
A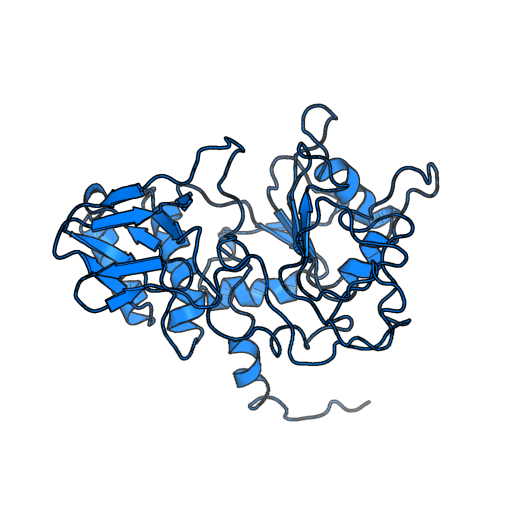TOM 787 C CA . PRO A 1 103 ? -3.525 0.285 15.061 1.00 98.12 103 PRO A CA 1
ATOM 788 C C . PRO A 1 103 ? -4.551 1.282 14.519 1.00 98.12 103 PRO A C 1
ATOM 790 O O . PRO A 1 103 ? -4.264 2.471 14.346 1.00 98.12 103 PRO A O 1
ATOM 793 N N . PHE A 1 104 ? -5.783 0.807 14.353 1.00 98.69 104 PHE A N 1
ATOM 794 C CA . PHE A 1 104 ? -6.927 1.659 14.042 1.00 98.69 104 PHE A CA 1
ATOM 795 C C . PHE A 1 104 ? -7.770 1.894 15.290 1.00 98.69 104 PHE A C 1
ATOM 797 O O . PHE A 1 104 ? -7.892 1.010 16.137 1.00 98.69 104 PHE A O 1
ATOM 804 N N . ILE A 1 105 ? -8.384 3.067 15.406 1.00 98.81 105 ILE A N 1
ATOM 805 C CA . ILE A 1 105 ? -9.302 3.385 16.498 1.00 98.81 105 ILE A CA 1
ATOM 806 C C . ILE A 1 105 ? -10.633 3.847 15.919 1.00 98.81 105 ILE A C 1
ATOM 808 O O . ILE A 1 105 ? -10.672 4.755 15.091 1.00 98.81 105 ILE A O 1
ATOM 812 N N . VAL A 1 106 ? -11.716 3.238 16.399 1.00 98.81 106 VAL A N 1
ATOM 813 C CA . VAL A 1 106 ? -13.100 3.687 16.233 1.00 98.81 106 VAL A CA 1
ATOM 814 C C . VAL A 1 106 ? -13.421 4.643 17.390 1.00 98.81 106 VAL A C 1
ATOM 816 O O . VAL A 1 106 ? -13.561 4.170 18.522 1.00 98.81 106 VAL A O 1
ATOM 819 N N . PRO A 1 107 ? -13.517 5.967 17.167 1.00 98.56 107 PRO A N 1
ATOM 820 C CA . PRO A 1 107 ? -13.810 6.915 18.241 1.00 98.56 107 PRO A CA 1
ATOM 821 C C . PRO A 1 107 ? -15.153 6.636 18.924 1.00 98.56 107 PRO A C 1
ATOM 823 O O . PRO A 1 107 ? -16.131 6.302 18.252 1.00 98.56 107 PRO A O 1
ATOM 826 N N . ALA A 1 108 ? -15.224 6.855 20.240 1.00 98.44 108 ALA A N 1
ATOM 827 C CA . ALA A 1 108 ? -16.419 6.638 21.063 1.00 98.44 108 ALA A CA 1
ATOM 828 C C . ALA A 1 108 ? -17.680 7.313 20.493 1.00 98.44 108 ALA A C 1
ATOM 830 O O . ALA A 1 108 ? -18.766 6.742 20.517 1.00 98.44 108 ALA A O 1
ATOM 831 N N . LEU A 1 109 ? -17.537 8.504 19.903 1.00 98.00 109 LEU A N 1
ATOM 832 C CA . LEU A 1 109 ? -18.657 9.241 19.309 1.00 98.00 109 LEU A CA 1
ATOM 833 C C . LEU A 1 109 ? -19.350 8.486 18.155 1.00 98.00 109 LEU A C 1
ATOM 835 O O . LEU A 1 109 ? -20.517 8.745 17.871 1.00 98.00 109 LEU A O 1
ATOM 839 N N . TYR A 1 110 ? -18.644 7.557 17.499 1.00 98.38 110 TYR A N 1
ATOM 840 C CA . TYR A 1 110 ? -19.162 6.735 16.403 1.00 98.38 110 TYR A CA 1
ATOM 841 C C . TYR A 1 110 ? -19.644 5.346 16.860 1.00 98.38 110 TYR A C 1
ATOM 843 O O . TYR A 1 110 ? -20.210 4.602 16.059 1.00 98.38 110 TYR A O 1
ATOM 851 N N . ARG A 1 111 ? -19.464 4.981 18.137 1.00 98.06 111 ARG A N 1
ATOM 852 C CA . ARG A 1 111 ? -19.823 3.672 18.716 1.00 98.06 111 ARG A CA 1
ATOM 853 C C . ARG A 1 111 ? -21.331 3.556 18.987 1.00 98.06 111 ARG A C 1
ATOM 855 O O . ARG A 1 111 ? -21.804 3.554 20.121 1.00 98.06 111 ARG A O 1
ATOM 862 N N . SER A 1 112 ? -22.117 3.512 17.913 1.00 98.38 112 SER A N 1
ATOM 863 C CA . SER A 1 112 ? -23.548 3.187 17.974 1.00 98.38 112 SER A CA 1
ATOM 864 C C . SER A 1 112 ? -23.776 1.681 18.156 1.00 98.38 112 SER A C 1
ATOM 866 O O . SER A 1 112 ? -22.909 0.874 17.840 1.00 98.38 112 SER A O 1
ATOM 868 N N . ALA A 1 113 ? -24.987 1.267 18.547 1.00 98.56 113 ALA A N 1
ATOM 869 C CA . ALA A 1 113 ? -25.325 -0.158 18.661 1.00 98.56 113 ALA A CA 1
ATOM 870 C C . ALA A 1 113 ? -25.107 -0.955 17.353 1.00 98.56 113 ALA A C 1
ATOM 872 O O . ALA A 1 113 ? -24.782 -2.139 17.404 1.00 98.56 113 ALA A O 1
ATOM 873 N N . ALA A 1 114 ? -25.270 -0.322 16.184 1.00 98.62 114 ALA A N 1
ATOM 874 C CA . ALA A 1 114 ? -25.037 -0.958 14.885 1.00 98.62 114 ALA A CA 1
ATOM 875 C C . ALA A 1 114 ? -23.537 -1.115 14.571 1.00 98.62 114 ALA A C 1
ATOM 877 O O . ALA A 1 114 ? -23.112 -2.152 14.053 1.00 98.62 114 ALA A O 1
ATOM 878 N N . VAL A 1 115 ? -22.733 -0.113 14.931 1.00 98.75 115 VAL A N 1
ATOM 879 C CA . VAL A 1 115 ? -21.268 -0.164 14.821 1.00 98.75 115 VAL A CA 1
ATOM 880 C C . VAL A 1 115 ? -20.708 -1.228 15.765 1.00 98.75 115 VAL A C 1
ATOM 882 O O . VAL A 1 115 ? -19.914 -2.066 15.348 1.00 98.75 115 VAL A O 1
ATOM 885 N N . ASP A 1 116 ? -21.201 -1.286 17.000 1.00 98.75 116 ASP A N 1
ATOM 886 C CA . ASP A 1 116 ? -20.796 -2.281 17.995 1.00 98.75 116 ASP A CA 1
ATOM 887 C C . ASP A 1 116 ? -21.158 -3.706 17.566 1.00 98.75 116 ASP A C 1
ATOM 889 O O . ASP A 1 116 ? -20.360 -4.628 17.740 1.00 98.75 116 ASP A O 1
ATOM 893 N N . ALA A 1 117 ? -22.329 -3.893 16.949 1.00 98.75 117 ALA A N 1
ATOM 894 C CA . ALA A 1 117 ? -22.720 -5.176 16.371 1.00 98.75 117 ALA A CA 1
ATOM 895 C C . ALA A 1 117 ? -21.791 -5.599 15.219 1.00 98.75 117 ALA A C 1
ATOM 897 O O . ALA A 1 117 ? -21.440 -6.775 15.116 1.00 98.75 117 ALA A O 1
ATOM 898 N N . THR A 1 118 ? -21.354 -4.646 14.390 1.00 98.81 118 THR A N 1
ATOM 899 C CA . THR A 1 118 ? -20.388 -4.888 13.306 1.00 98.81 118 THR A CA 1
ATOM 900 C C . THR A 1 118 ? -19.039 -5.310 13.880 1.00 98.81 118 THR A C 1
ATOM 902 O O . THR A 1 118 ? -18.520 -6.368 13.532 1.00 98.81 118 THR A O 1
ATOM 905 N N . ILE A 1 119 ? -18.516 -4.559 14.851 1.00 98.88 119 ILE A N 1
ATOM 906 C CA . ILE A 1 119 ? -17.266 -4.888 15.549 1.00 98.88 119 ILE A CA 1
ATOM 907 C C . ILE A 1 119 ? -17.349 -6.277 16.193 1.00 98.88 119 ILE A C 1
ATOM 909 O O . ILE A 1 119 ? -16.442 -7.088 16.026 1.00 98.88 119 ILE A O 1
ATOM 913 N N . ALA A 1 120 ? -18.452 -6.600 16.871 1.00 98.81 120 ALA A N 1
ATOM 914 C CA . ALA A 1 120 ? -18.655 -7.919 17.465 1.00 98.81 120 ALA A CA 1
ATOM 915 C C . ALA A 1 120 ? -18.661 -9.048 16.416 1.00 98.81 120 ALA A C 1
ATOM 917 O O . ALA A 1 120 ? -18.092 -10.113 16.663 1.00 98.81 120 ALA A O 1
ATOM 918 N N . ALA A 1 121 ? -19.256 -8.819 15.241 1.00 98.75 121 ALA A N 1
ATOM 919 C CA . ALA A 1 121 ? -19.251 -9.785 14.146 1.00 98.75 121 ALA A CA 1
ATOM 920 C C . ALA A 1 121 ? -17.834 -10.032 13.598 1.00 98.75 121 ALA A C 1
ATOM 922 O O . ALA A 1 121 ? -17.466 -11.181 13.361 1.00 98.75 121 ALA A O 1
ATOM 923 N N . TRP A 1 122 ? -17.018 -8.987 13.449 1.00 98.75 122 TRP A N 1
ATOM 924 C CA . TRP A 1 122 ? -15.621 -9.118 13.018 1.00 98.75 122 TRP A CA 1
ATOM 925 C C . TRP A 1 122 ? -14.721 -9.732 14.095 1.00 98.75 122 TRP A C 1
ATOM 927 O O . TRP A 1 122 ? -13.851 -10.543 13.775 1.00 98.75 122 TRP A O 1
ATOM 937 N N . ASN A 1 123 ? -14.990 -9.469 15.375 1.00 98.75 123 ASN A N 1
ATOM 938 C CA . ASN A 1 123 ? -14.305 -10.146 16.478 1.00 98.75 123 ASN A CA 1
ATOM 939 C C . ASN A 1 123 ? -14.571 -11.654 16.469 1.00 98.75 123 ASN A C 1
ATOM 941 O O . ASN A 1 123 ? -13.662 -12.450 16.691 1.00 98.75 123 ASN A O 1
ATOM 945 N N . ALA A 1 124 ? -15.795 -12.069 16.130 1.00 98.62 124 ALA A N 1
ATOM 946 C CA . ALA A 1 124 ? -16.124 -13.483 15.948 1.00 98.62 124 ALA A CA 1
ATOM 947 C C . ALA A 1 124 ? -15.402 -14.128 14.746 1.00 98.62 124 ALA A C 1
ATOM 949 O O . ALA A 1 124 ? -15.300 -15.352 14.687 1.00 98.62 124 ALA A O 1
ATOM 950 N N . LYS A 1 125 ? -14.880 -13.322 13.809 1.00 98.31 125 LYS A N 1
ATOM 951 C CA . LYS A 1 125 ? -14.035 -13.757 12.684 1.00 98.31 125 LYS A CA 1
ATOM 952 C C . LYS A 1 125 ? -12.532 -13.718 13.003 1.00 98.31 125 LYS A C 1
ATOM 954 O O . LYS A 1 125 ? -11.739 -14.011 12.110 1.00 98.31 125 LYS A O 1
ATOM 959 N N . GLY A 1 126 ?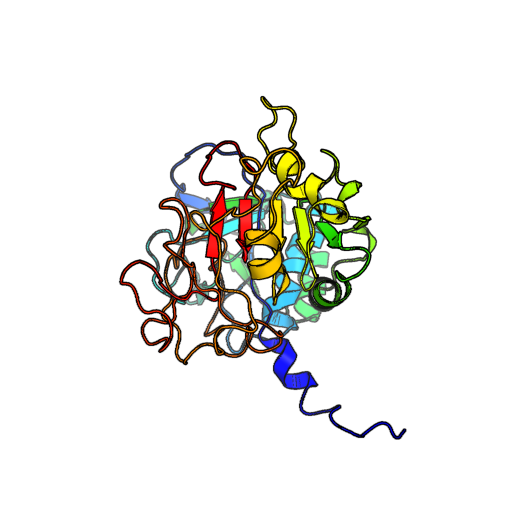 -12.171 -13.367 14.240 1.00 98.25 126 GLY A N 1
ATOM 960 C CA . GLY A 1 126 ? -10.808 -13.370 14.772 1.00 98.25 126 GLY A CA 1
ATOM 961 C C . GLY A 1 126 ? -10.069 -12.029 14.704 1.00 98.25 126 GLY A C 1
ATOM 962 O O . GLY A 1 126 ? -8.883 -11.980 15.034 1.00 98.25 126 GLY A O 1
ATOM 963 N N . VAL A 1 127 ? -10.763 -10.932 14.368 1.00 98.62 127 VAL A N 1
ATOM 964 C CA . VAL A 1 127 ? -10.240 -9.582 14.627 1.00 98.62 127 VAL A CA 1
ATOM 965 C C . VAL A 1 127 ? -10.089 -9.393 16.138 1.00 98.62 127 VAL A C 1
ATOM 967 O O . VAL A 1 127 ? -10.950 -9.790 16.923 1.00 98.62 127 VAL A O 1
ATOM 970 N N . VAL A 1 128 ? -8.971 -8.808 16.559 1.00 98.56 128 VAL A N 1
ATOM 971 C CA . VAL A 1 128 ? -8.661 -8.589 17.973 1.00 98.56 128 VAL A CA 1
ATOM 972 C C . VAL A 1 128 ? -8.682 -7.099 18.259 1.00 98.56 128 VAL A C 1
ATOM 974 O O . VAL A 1 128 ? -8.085 -6.309 17.533 1.00 98.56 128 VAL A O 1
ATOM 977 N N . GLY A 1 129 ? -9.319 -6.713 19.356 1.00 97.88 129 GLY A N 1
ATOM 978 C CA . GLY A 1 129 ? -9.340 -5.329 19.795 1.00 97.88 129 GLY A CA 1
ATOM 979 C C . GLY A 1 129 ? -9.930 -5.168 21.185 1.00 97.88 129 GLY A C 1
ATOM 980 O O . GLY A 1 129 ? -10.429 -6.131 21.771 1.00 97.88 129 GLY A O 1
ATOM 981 N N . ALA A 1 130 ? -9.859 -3.952 21.712 1.00 98.25 130 ALA A N 1
ATOM 982 C CA . ALA A 1 130 ? -10.304 -3.626 23.060 1.00 98.25 130 ALA A CA 1
ATOM 983 C C . ALA A 1 130 ? -10.903 -2.220 23.126 1.00 98.25 130 ALA A C 1
ATOM 985 O O . ALA A 1 130 ? -10.572 -1.345 22.327 1.00 98.25 130 ALA A O 1
ATOM 986 N N . GLU A 1 131 ? -11.791 -2.014 24.092 1.00 98.44 131 GLU A N 1
ATOM 987 C CA . GLU A 1 131 ? -12.353 -0.700 24.390 1.00 98.44 131 GLU A CA 1
ATOM 988 C C . GLU A 1 131 ? -11.391 0.109 25.271 1.00 98.44 131 GLU A C 1
ATOM 990 O O . GLU A 1 131 ? -10.750 -0.432 26.177 1.00 98.44 131 GLU A O 1
ATOM 995 N N . THR A 1 132 ? -11.275 1.411 25.020 1.00 98.56 132 THR A N 1
ATOM 996 C CA . THR A 1 132 ? -10.534 2.319 25.891 1.00 98.56 132 THR A CA 1
ATOM 997 C C . THR A 1 132 ? -11.296 2.492 27.204 1.00 98.56 132 THR A C 1
ATOM 999 O O . THR A 1 132 ? -12.473 2.831 27.214 1.00 98.56 132 THR A O 1
ATOM 1002 N N . VAL A 1 133 ? -10.626 2.270 28.336 1.00 98.12 133 VAL A N 1
ATOM 1003 C CA . VAL A 1 133 ? -11.203 2.411 29.689 1.00 98.12 133 VAL A CA 1
ATOM 1004 C C . VAL A 1 133 ? -10.958 3.799 30.295 1.00 98.12 133 VAL A C 1
ATOM 1006 O O . VAL A 1 133 ? -11.538 4.158 31.320 1.00 98.12 133 VAL A O 1
ATOM 1009 N N . SER A 1 134 ? -10.106 4.595 29.653 1.00 98.19 134 SER A N 1
ATOM 1010 C CA . SER A 1 134 ? -9.793 5.985 29.980 1.00 98.19 134 SER A CA 1
ATOM 1011 C C . SER A 1 134 ? -9.456 6.745 28.699 1.00 98.19 134 SER A C 1
ATOM 1013 O O . SER A 1 134 ? -9.201 6.125 27.667 1.00 98.19 134 SER A O 1
ATOM 1015 N N . GLU A 1 135 ? -9.423 8.077 28.771 1.00 98.06 135 GLU A N 1
ATOM 1016 C CA . GLU A 1 135 ? -8.863 8.890 27.687 1.00 98.06 135 GLU A CA 1
ATOM 1017 C C . GLU A 1 135 ? -7.398 8.492 27.429 1.00 98.06 135 GLU A C 1
ATOM 1019 O O . GLU A 1 135 ? -6.647 8.222 28.373 1.00 98.06 135 GLU A O 1
ATOM 1024 N N . ILE A 1 136 ? -7.005 8.452 26.156 1.00 97.88 136 ILE A N 1
ATOM 1025 C CA . ILE A 1 136 ? -5.621 8.245 25.713 1.00 97.88 136 ILE A CA 1
ATOM 1026 C C . ILE A 1 136 ? -5.202 9.372 24.774 1.00 97.88 136 ILE A C 1
ATOM 1028 O O . ILE A 1 136 ? -6.037 9.953 24.093 1.00 97.88 136 ILE A O 1
ATOM 1032 N N . VAL A 1 137 ? -3.905 9.662 24.700 1.00 97.81 137 VAL A N 1
ATOM 1033 C CA . VAL A 1 137 ? -3.347 10.613 23.730 1.00 97.81 137 VAL A CA 1
ATOM 1034 C C . VAL A 1 137 ? -2.439 9.845 22.784 1.00 97.81 137 VAL A C 1
ATOM 1036 O O . VAL A 1 137 ? -1.478 9.222 23.235 1.00 97.81 137 VAL A O 1
ATOM 1039 N N . VAL A 1 138 ? -2.749 9.871 21.489 1.00 97.50 138 VAL A N 1
ATOM 1040 C CA . VAL A 1 138 ? -2.078 9.027 20.490 1.00 97.50 138 VAL A CA 1
ATOM 1041 C C . VAL A 1 138 ? -1.649 9.818 19.252 1.00 97.50 138 VAL A C 1
ATOM 1043 O O . VAL A 1 138 ? -2.326 10.780 18.886 1.00 97.50 138 VAL A O 1
ATOM 1046 N N . PRO A 1 139 ? -0.553 9.417 18.581 1.00 96.38 139 PRO A N 1
ATOM 1047 C CA . PRO A 1 139 ? -0.090 10.060 17.355 1.00 96.38 139 PRO A CA 1
ATOM 1048 C C . PRO A 1 139 ? -0.951 9.615 16.163 1.00 96.38 139 PRO A C 1
ATOM 1050 O O . PRO A 1 139 ? -0.686 8.595 15.521 1.00 96.38 139 PRO A O 1
ATOM 1053 N N . VAL A 1 140 ? -2.010 10.363 15.854 1.00 96.44 140 VAL A N 1
ATOM 1054 C CA . VAL A 1 140 ? -2.892 10.051 14.718 1.00 96.44 140 VAL A CA 1
ATOM 1055 C C . VAL A 1 140 ? -2.173 10.407 13.421 1.00 96.44 140 VAL A C 1
ATOM 1057 O O . VAL A 1 140 ? -1.871 11.570 13.180 1.00 96.44 140 VAL A O 1
ATOM 1060 N N . TYR A 1 141 ? -1.873 9.394 12.602 1.00 94.25 141 TYR A N 1
ATOM 1061 C CA . TYR A 1 141 ? -1.257 9.551 11.281 1.00 94.25 141 TYR A CA 1
ATOM 1062 C C . TYR A 1 141 ? -2.258 10.099 10.266 1.00 94.25 141 TYR A C 1
ATOM 1064 O O . TYR A 1 141 ? -1.982 11.085 9.587 1.00 94.25 141 TYR A O 1
ATOM 1072 N N . SER A 1 142 ? -3.430 9.465 10.177 1.00 92.75 142 SER A N 1
ATOM 1073 C CA . SER A 1 142 ? -4.487 9.887 9.264 1.00 92.75 142 SER A CA 1
ATOM 1074 C C . SER A 1 142 ? -5.877 9.607 9.829 1.00 92.75 142 SER A C 1
ATOM 1076 O O . SER A 1 142 ? -6.082 8.737 10.681 1.00 92.75 142 SER A O 1
ATOM 1078 N N . ASN A 1 143 ? -6.836 10.371 9.318 1.00 94.06 143 ASN A N 1
ATOM 1079 C CA . ASN A 1 143 ? -8.258 10.204 9.540 1.00 94.06 143 ASN A CA 1
ATOM 1080 C C . ASN A 1 143 ? -8.865 9.548 8.300 1.00 94.06 143 ASN A C 1
ATOM 1082 O O . ASN A 1 143 ? -9.021 10.202 7.272 1.00 94.06 143 ASN A O 1
ATOM 1086 N N . LEU A 1 144 ? -9.223 8.273 8.400 1.00 92.81 144 LEU A N 1
ATOM 1087 C CA . LEU A 1 144 ? -9.791 7.510 7.296 1.00 92.81 144 LEU A CA 1
ATOM 1088 C C . LEU A 1 144 ? -11.310 7.684 7.279 1.00 92.81 144 LEU A C 1
ATOM 1090 O O . LEU A 1 144 ? -11.990 7.367 8.255 1.00 92.81 144 LEU A O 1
ATOM 1094 N N . ASN A 1 145 ? -11.840 8.219 6.185 1.00 91.19 145 ASN A N 1
ATOM 1095 C CA . ASN A 1 145 ? -13.270 8.484 5.993 1.00 91.19 145 ASN A CA 1
ATOM 1096 C C . ASN A 1 145 ? -13.770 8.153 4.576 1.00 91.19 145 ASN A C 1
ATOM 1098 O O . ASN A 1 145 ? -14.936 8.390 4.269 1.00 91.19 145 ASN A O 1
ATOM 1102 N N . TYR A 1 146 ? -12.904 7.613 3.723 1.00 85.12 146 TYR A N 1
ATOM 1103 C CA . TYR A 1 146 ? -13.231 7.049 2.418 1.00 85.12 146 TYR A CA 1
ATOM 1104 C C . TYR A 1 146 ? -12.213 5.958 2.080 1.00 85.12 146 TYR A C 1
ATOM 1106 O O . TYR A 1 146 ? -11.178 5.849 2.735 1.00 85.12 146 TYR A O 1
ATOM 1114 N N . PHE A 1 147 ? -12.517 5.171 1.054 1.00 81.88 147 PHE A N 1
ATOM 1115 C CA . PHE A 1 147 ? -11.577 4.250 0.429 1.00 81.88 147 PHE A CA 1
ATOM 1116 C C . PHE A 1 147 ? -11.345 4.657 -1.015 1.00 81.88 147 PHE A C 1
ATOM 1118 O O . PHE A 1 147 ? -12.226 5.239 -1.649 1.00 81.88 147 PHE A O 1
ATOM 1125 N N . VAL A 1 148 ? -10.151 4.337 -1.498 1.00 84.75 148 VAL A N 1
ATOM 1126 C CA . VAL A 1 148 ? -9.805 4.428 -2.913 1.00 84.75 148 VAL A CA 1
ATOM 1127 C C . VAL A 1 148 ? -10.620 3.433 -3.732 1.00 84.75 148 VAL A C 1
ATOM 1129 O O . VAL A 1 148 ? -11.025 2.378 -3.240 1.00 84.75 148 VAL A O 1
ATOM 1132 N N . ILE A 1 149 ? -10.809 3.745 -5.006 1.00 87.31 149 ILE A N 1
ATOM 1133 C CA . ILE A 1 149 ? -11.273 2.797 -6.008 1.00 87.31 149 ILE A CA 1
ATOM 1134 C C . ILE A 1 149 ? -10.077 1.946 -6.427 1.00 87.31 149 ILE A C 1
ATOM 1136 O O . ILE A 1 149 ? -9.220 2.375 -7.207 1.00 87.31 149 ILE A O 1
ATOM 1140 N N . TRP A 1 150 ? -10.032 0.724 -5.902 1.00 93.12 150 TRP A N 1
ATOM 1141 C CA . TRP A 1 150 ? -9.066 -0.278 -6.327 1.00 93.12 150 TRP A CA 1
ATOM 1142 C C . TRP A 1 150 ? -9.399 -0.753 -7.743 1.00 93.12 150 TRP A C 1
ATOM 1144 O O . TRP A 1 150 ? -10.478 -1.291 -7.988 1.00 93.12 150 TRP A O 1
ATOM 1154 N N . THR A 1 151 ? -8.468 -0.549 -8.671 1.00 96.81 151 THR A N 1
ATOM 1155 C CA . THR A 1 151 ? -8.553 -1.056 -10.044 1.00 96.81 151 THR A CA 1
ATOM 1156 C C . THR A 1 151 ? -7.522 -2.158 -10.209 1.00 96.81 151 THR A C 1
ATOM 1158 O O . THR A 1 151 ? -6.323 -1.914 -10.086 1.00 96.81 151 THR A O 1
ATOM 1161 N N . LEU A 1 152 ? -7.972 -3.383 -10.446 1.00 97.12 152 LEU A N 1
ATOM 1162 C CA . LEU A 1 152 ? -7.100 -4.522 -10.701 1.00 97.12 152 LEU A CA 1
ATOM 1163 C C . LEU A 1 152 ? -6.880 -4.647 -12.213 1.00 97.12 152 LEU A C 1
ATOM 1165 O O . LEU A 1 152 ? -7.794 -4.403 -13.000 1.00 97.12 152 LEU A O 1
ATOM 1169 N N . ASP A 1 153 ? -5.669 -5.031 -12.615 1.00 96.56 153 ASP A N 1
ATOM 1170 C CA . ASP A 1 153 ? -5.363 -5.364 -14.010 1.00 96.56 153 ASP A CA 1
ATOM 1171 C C . ASP A 1 153 ? -6.317 -6.465 -14.512 1.00 96.56 153 ASP A C 1
ATOM 1173 O O . ASP A 1 153 ? -6.361 -7.557 -13.941 1.00 96.56 153 ASP A O 1
ATOM 1177 N N . GLU A 1 154 ? -7.088 -6.191 -15.569 1.00 96.31 154 GLU A N 1
ATOM 1178 C CA . GLU A 1 154 ? -8.062 -7.135 -16.136 1.00 96.31 154 GLU A CA 1
ATOM 1179 C C . GLU A 1 154 ? -7.433 -8.477 -16.546 1.00 96.31 154 GLU A C 1
ATOM 1181 O O . GLU A 1 154 ? -8.053 -9.532 -16.383 1.00 96.31 154 GLU A O 1
ATOM 1186 N N . LEU A 1 155 ? -6.195 -8.464 -17.044 1.00 92.75 155 LEU A N 1
ATOM 1187 C CA . LEU A 1 155 ? -5.530 -9.665 -17.540 1.00 92.75 155 LEU A CA 1
ATOM 1188 C C . LEU A 1 155 ? -4.812 -10.425 -16.428 1.00 92.75 155 LEU A C 1
ATOM 1190 O O . LEU A 1 155 ? -4.841 -11.659 -16.407 1.00 92.75 155 LEU A O 1
ATOM 1194 N N . ASN A 1 156 ? -4.176 -9.708 -15.501 1.00 89.06 156 ASN A N 1
ATOM 1195 C CA . ASN A 1 156 ? -3.237 -10.323 -14.563 1.00 89.06 156 ASN A CA 1
ATOM 1196 C C . ASN A 1 156 ? -3.481 -9.998 -13.084 1.00 89.06 156 ASN A C 1
ATOM 1198 O O . ASN A 1 156 ? -2.811 -10.546 -12.204 1.00 89.06 156 ASN A O 1
ATOM 1202 N N . GLY A 1 157 ? -4.467 -9.163 -12.769 1.00 89.00 157 GLY A N 1
ATOM 1203 C CA . GLY A 1 157 ? -4.767 -8.705 -11.414 1.00 89.00 157 GLY A CA 1
ATOM 1204 C C . GLY A 1 157 ? -5.311 -9.791 -10.483 1.00 89.00 157 GLY A C 1
ATOM 1205 O O . GLY A 1 157 ? -5.382 -9.573 -9.276 1.00 89.00 157 GLY A O 1
ATOM 1206 N N . LYS A 1 158 ? -5.654 -10.985 -10.997 1.00 90.69 158 LYS A N 1
ATOM 1207 C CA . LYS A 1 158 ? -6.269 -12.077 -10.214 1.00 90.69 158 LYS A CA 1
ATOM 1208 C C . LYS A 1 158 ? -5.459 -12.480 -8.985 1.00 90.69 158 LYS A C 1
ATOM 1210 O O . LYS A 1 158 ? -6.042 -12.850 -7.976 1.00 90.69 158 LYS A O 1
ATOM 1215 N N . ILE A 1 159 ? -4.134 -12.352 -9.045 1.00 87.88 159 ILE A N 1
ATOM 1216 C CA . ILE A 1 159 ? -3.245 -12.628 -7.907 1.00 87.88 159 ILE A CA 1
ATOM 1217 C C . ILE A 1 159 ? -3.547 -11.690 -6.728 1.00 87.88 159 ILE A C 1
ATOM 1219 O O . ILE A 1 159 ? -3.480 -12.110 -5.577 1.00 87.88 159 ILE A O 1
ATOM 1223 N N . ALA A 1 160 ? -3.887 -10.427 -6.999 1.00 88.31 160 ALA A N 1
ATOM 1224 C CA . ALA A 1 160 ? -4.185 -9.452 -5.958 1.00 88.31 160 ALA A CA 1
ATOM 1225 C C . ALA A 1 160 ? -5.574 -9.647 -5.330 1.00 88.31 160 ALA A C 1
ATOM 1227 O O . ALA A 1 160 ? -5.794 -9.261 -4.184 1.00 88.31 160 ALA A O 1
ATOM 1228 N N . GLU A 1 161 ? -6.504 -10.275 -6.051 1.00 92.44 161 GLU A N 1
ATOM 1229 C CA . GLU A 1 161 ? -7.869 -10.520 -5.579 1.00 92.44 161 GLU A CA 1
ATOM 1230 C C . GLU A 1 161 ? -7.907 -11.362 -4.293 1.00 92.44 161 GLU A C 1
ATOM 1232 O O . GLU A 1 161 ? -8.709 -11.099 -3.394 1.00 92.44 161 GLU A O 1
ATOM 1237 N N . ASP A 1 162 ? -6.983 -12.319 -4.154 1.00 90.62 162 ASP A N 1
ATOM 1238 C CA . ASP A 1 162 ? -6.879 -13.17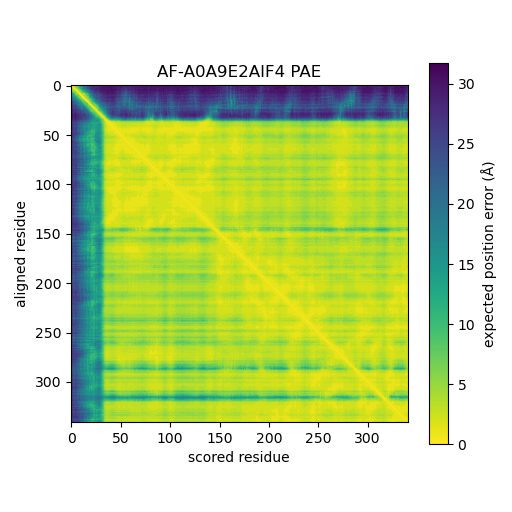2 -2.968 1.00 90.62 162 ASP A CA 1
ATOM 1239 C C . ASP A 1 162 ? -6.662 -12.354 -1.679 1.00 90.62 162 ASP A C 1
ATOM 1241 O O . ASP A 1 162 ? -7.108 -12.763 -0.603 1.00 90.62 162 ASP A O 1
ATOM 1245 N N . TYR A 1 163 ? -6.024 -11.178 -1.750 1.00 87.06 163 TYR A N 1
ATOM 1246 C CA . TYR A 1 163 ? -5.865 -10.296 -0.587 1.00 87.06 163 TYR A CA 1
ATOM 1247 C C . TYR A 1 163 ? -7.201 -9.708 -0.138 1.00 87.06 163 TYR A C 1
ATOM 1249 O O . TYR A 1 163 ? -7.510 -9.729 1.055 1.00 87.06 163 TYR A O 1
ATOM 1257 N N . PHE A 1 164 ? -8.017 -9.250 -1.090 1.00 93.00 164 PHE A N 1
ATOM 1258 C CA . PHE A 1 164 ? -9.361 -8.745 -0.818 1.00 93.00 164 PHE A CA 1
ATOM 1259 C C . PHE A 1 164 ? -10.252 -9.850 -0.254 1.00 93.00 164 PHE A C 1
ATOM 1261 O O . PHE A 1 164 ? -10.912 -9.646 0.765 1.00 93.00 164 PHE A O 1
ATOM 1268 N N . ALA A 1 165 ? -10.200 -11.048 -0.841 1.00 95.25 165 ALA A N 1
ATOM 1269 C CA . ALA A 1 165 ? -10.958 -12.200 -0.364 1.00 95.25 165 ALA A CA 1
ATOM 1270 C C . ALA A 1 165 ? -10.572 -12.597 1.073 1.00 95.25 165 ALA A C 1
ATOM 1272 O O . ALA A 1 165 ? -11.445 -12.823 1.911 1.00 95.25 165 ALA A O 1
ATOM 1273 N N . ASN A 1 166 ? -9.275 -12.624 1.392 1.00 95.25 166 ASN A N 1
ATOM 1274 C CA . ASN A 1 166 ? -8.789 -12.937 2.738 1.00 95.25 166 ASN A CA 1
ATOM 1275 C C . ASN A 1 166 ? -9.139 -11.859 3.777 1.00 95.25 166 ASN A C 1
ATOM 1277 O O . ASN A 1 166 ? -9.364 -12.184 4.945 1.00 95.25 166 ASN A O 1
ATOM 1281 N N . ALA A 1 167 ? -9.208 -10.593 3.362 1.00 96.31 167 ALA A N 1
ATOM 1282 C CA . ALA A 1 167 ? -9.728 -9.499 4.178 1.00 96.31 167 ALA A CA 1
ATOM 1283 C C . ALA A 1 167 ? -11.269 -9.478 4.242 1.00 96.31 167 ALA A C 1
ATOM 1285 O O . ALA A 1 167 ? -11.827 -8.688 4.993 1.00 96.31 167 ALA A O 1
ATOM 1286 N N . GLU A 1 168 ? -11.958 -10.350 3.498 1.00 97.19 168 GLU A N 1
ATOM 1287 C CA . GLU A 1 168 ? -13.415 -10.360 3.313 1.00 97.19 168 GLU A CA 1
ATOM 1288 C C . GLU A 1 168 ? -13.976 -9.027 2.773 1.00 97.19 168 GLU A C 1
ATOM 1290 O O . GLU A 1 168 ? -15.086 -8.617 3.119 1.00 97.19 168 GLU A O 1
ATOM 1295 N N . ILE A 1 169 ? -13.220 -8.357 1.900 1.00 95.75 169 ILE A N 1
ATOM 1296 C CA . ILE A 1 169 ? -13.686 -7.179 1.161 1.00 95.75 169 ILE A CA 1
ATOM 1297 C C . ILE A 1 169 ? -14.446 -7.631 -0.085 1.00 95.75 169 ILE A C 1
ATOM 1299 O O . ILE A 1 169 ? -13.935 -8.458 -0.845 1.00 95.75 169 ILE A O 1
ATOM 1303 N N . PRO A 1 170 ? -15.673 -7.124 -0.300 1.00 94.69 170 PRO A N 1
ATOM 1304 C CA . PRO A 1 170 ? -16.527 -7.606 -1.373 1.00 94.69 170 PRO A CA 1
ATOM 1305 C C . PRO A 1 170 ? -15.988 -7.211 -2.749 1.00 94.69 170 PRO A C 1
ATOM 1307 O O . PRO A 1 170 ? -15.392 -6.150 -2.913 1.00 94.69 170 PRO A O 1
ATOM 1310 N N . GLU A 1 171 ? -16.304 -8.014 -3.768 1.00 94.25 171 GLU A N 1
ATOM 1311 C CA . GLU A 1 171 ? -15.958 -7.727 -5.171 1.00 94.25 171 GLU A CA 1
ATOM 1312 C C . GLU A 1 171 ? -16.532 -6.389 -5.665 1.00 94.25 171 GLU A C 1
ATOM 1314 O O . GLU A 1 171 ? -16.004 -5.780 -6.583 1.00 94.25 171 GLU A O 1
ATOM 1319 N N . THR A 1 172 ? -17.588 -5.879 -5.021 1.00 92.69 172 THR A N 1
ATOM 1320 C CA . THR A 1 172 ? -18.155 -4.553 -5.310 1.00 92.69 172 THR A CA 1
ATOM 1321 C C . THR A 1 172 ? -17.251 -3.392 -4.894 1.00 92.69 172 THR A C 1
ATOM 1323 O O . THR A 1 172 ? -17.579 -2.245 -5.185 1.00 92.69 172 THR A O 1
ATOM 1326 N N . ALA A 1 173 ? -16.165 -3.659 -4.165 1.00 91.88 173 ALA A N 1
ATOM 1327 C CA . ALA A 1 173 ? -15.229 -2.645 -3.700 1.00 91.88 173 ALA A CA 1
ATOM 1328 C C . ALA A 1 173 ? -14.154 -2.285 -4.735 1.00 91.88 173 ALA A C 1
ATOM 1330 O O . ALA A 1 173 ? -13.477 -1.273 -4.569 1.00 91.88 173 ALA A O 1
ATOM 1331 N N . TYR A 1 174 ? -13.984 -3.100 -5.776 1.00 94.00 174 TYR A N 1
ATOM 1332 C CA . TYR A 1 174 ? -12.958 -2.917 -6.795 1.00 94.00 174 TYR A CA 1
ATOM 1333 C C . TYR A 1 174 ? -13.511 -3.168 -8.199 1.00 94.00 174 TYR A C 1
ATOM 1335 O O . TYR A 1 174 ? -14.606 -3.700 -8.377 1.00 94.00 174 TYR A O 1
ATOM 1343 N N . ASN A 1 175 ? -12.764 -2.747 -9.213 1.00 96.31 175 ASN A N 1
ATOM 1344 C CA . ASN A 1 175 ? -13.075 -3.015 -10.612 1.00 96.31 175 ASN A CA 1
ATOM 1345 C C . ASN A 1 175 ? -11.857 -3.597 -11.341 1.00 96.31 175 ASN A C 1
ATOM 1347 O O . ASN A 1 175 ? -10.775 -3.729 -10.770 1.00 96.31 175 ASN A O 1
ATOM 1351 N N . TRP A 1 176 ? -12.074 -3.983 -12.595 1.00 97.44 176 TRP A N 1
ATOM 1352 C CA . TRP A 1 176 ? -11.078 -4.579 -13.476 1.00 97.44 176 TRP A CA 1
ATOM 1353 C C . TRP A 1 176 ? -11.027 -3.755 -14.748 1.00 97.44 176 TRP A C 1
ATOM 1355 O O . TRP A 1 176 ? -12.087 -3.510 -15.325 1.00 97.44 176 TRP A O 1
ATOM 1365 N N . LEU A 1 177 ? -9.841 -3.310 -15.155 1.00 97.62 177 LEU A N 1
ATOM 1366 C CA . LEU A 1 177 ? -9.659 -2.529 -16.379 1.00 97.62 177 LEU A CA 1
ATOM 1367 C C . LEU A 1 177 ? -8.361 -2.910 -17.086 1.00 97.62 177 LEU A C 1
ATOM 1369 O O . LEU A 1 177 ? -7.369 -3.263 -16.440 1.00 97.62 177 LEU A O 1
ATOM 1373 N N . ASP A 1 178 ? -8.366 -2.767 -18.409 1.00 97.06 178 ASP A N 1
ATOM 1374 C CA . ASP A 1 178 ? -7.141 -2.659 -19.196 1.00 97.06 178 ASP A CA 1
ATOM 1375 C C . ASP A 1 178 ? -6.413 -1.345 -18.827 1.00 97.06 178 ASP A C 1
ATOM 1377 O O . ASP A 1 178 ? -7.073 -0.311 -18.639 1.00 97.06 178 ASP A O 1
ATOM 1381 N N . PRO A 1 179 ? -5.067 -1.329 -18.721 1.00 96.00 179 PRO A N 1
ATOM 1382 C CA . PRO A 1 179 ? -4.324 -0.123 -18.360 1.00 96.00 179 PRO A CA 1
ATOM 1383 C C . PRO A 1 179 ? -4.653 1.095 -19.237 1.00 96.00 179 PRO A C 1
ATOM 1385 O O . PRO A 1 179 ? -4.651 2.225 -18.741 1.00 96.00 179 PRO A O 1
ATOM 1388 N N . LEU A 1 180 ? -4.966 0.901 -20.526 1.00 97.19 180 LEU A N 1
ATOM 1389 C CA . LEU A 1 180 ? -5.311 1.989 -21.448 1.00 97.19 180 LEU A CA 1
ATOM 1390 C C . LEU A 1 180 ? -6.640 2.675 -21.115 1.00 97.19 180 LEU A C 1
ATOM 1392 O O . LEU A 1 180 ? -6.849 3.820 -21.524 1.00 97.19 180 LEU A O 1
ATOM 1396 N N . GLU A 1 181 ? -7.518 2.015 -20.363 1.00 97.50 181 GLU A N 1
ATOM 1397 C CA . GLU A 1 181 ? -8.845 2.521 -20.001 1.00 97.50 181 GLU A CA 1
ATOM 1398 C C . GLU A 1 181 ? -8.847 3.347 -18.705 1.00 97.50 181 GLU A C 1
ATOM 1400 O O . GLU A 1 181 ? -9.877 3.913 -18.327 1.00 97.50 181 GLU A O 1
ATOM 1405 N N . LEU A 1 182 ? -7.695 3.480 -18.036 1.00 97.88 182 LEU A N 1
ATOM 1406 C CA . LEU A 1 182 ? -7.573 4.244 -16.796 1.00 97.88 182 LEU A CA 1
ATOM 1407 C C . LEU A 1 182 ? -7.975 5.715 -16.967 1.00 97.88 182 LEU A C 1
ATOM 1409 O O . LEU A 1 182 ? -7.501 6.455 -17.843 1.00 97.88 182 LEU A O 1
ATOM 1413 N N . SER A 1 183 ? -8.823 6.171 -16.051 1.00 96.00 183 SER A N 1
ATOM 1414 C CA . SER A 1 183 ? -9.384 7.519 -16.019 1.00 96.00 183 SER A CA 1
ATOM 1415 C C . SER A 1 183 ? -9.186 8.170 -14.649 1.00 96.00 183 SER A C 1
ATOM 1417 O O . SER A 1 183 ? -8.749 7.528 -13.698 1.00 96.00 183 SER A O 1
ATOM 1419 N N . CYS A 1 184 ? -9.561 9.443 -14.511 1.00 95.44 184 CYS A N 1
ATOM 1420 C CA . CYS A 1 184 ? -9.522 10.116 -13.208 1.00 95.44 184 CYS A CA 1
ATOM 1421 C C . CYS A 1 184 ? -10.640 9.657 -12.251 1.00 95.44 184 CYS A C 1
ATOM 1423 O O . CYS A 1 184 ? -10.785 10.212 -11.169 1.00 95.44 184 CYS A O 1
ATOM 1425 N N . CYS A 1 185 ? -11.451 8.668 -12.644 1.00 93.75 185 CYS A N 1
ATOM 1426 C CA . CYS A 1 185 ? -12.355 7.954 -11.741 1.00 93.75 185 CYS A CA 1
ATOM 1427 C C . CYS A 1 185 ? -11.697 6.717 -11.108 1.00 93.75 185 CYS A C 1
ATOM 1429 O O . CYS A 1 185 ? -12.361 5.990 -10.377 1.00 93.75 185 CYS A O 1
ATOM 1431 N N . ASN A 1 186 ? -10.430 6.450 -11.423 1.00 95.00 186 ASN A N 1
ATOM 1432 C CA . ASN A 1 186 ? -9.630 5.385 -10.841 1.00 95.00 186 ASN A CA 1
ATOM 1433 C C . ASN A 1 186 ? -8.569 6.024 -9.945 1.00 95.00 186 ASN A C 1
ATOM 1435 O O . ASN A 1 186 ? -7.916 6.979 -10.368 1.00 95.00 186 ASN A O 1
ATOM 1439 N N . ASP A 1 187 ? -8.379 5.479 -8.745 1.00 92.81 187 ASP A N 1
ATOM 1440 C CA . ASP A 1 187 ? -7.425 6.021 -7.771 1.00 92.81 187 ASP A CA 1
ATOM 1441 C C . ASP A 1 187 ? -6.108 5.236 -7.766 1.00 92.81 187 ASP A C 1
ATOM 1443 O O . ASP A 1 187 ? -5.029 5.826 -7.722 1.00 92.81 187 ASP A O 1
ATOM 1447 N N . ILE A 1 188 ? -6.189 3.901 -7.828 1.00 96.00 188 ILE A N 1
ATOM 1448 C CA . ILE A 1 188 ? -5.030 3.001 -7.825 1.00 96.00 188 ILE A CA 1
ATOM 1449 C C . ILE A 1 188 ? -5.187 1.879 -8.851 1.00 96.00 188 ILE A C 1
ATOM 1451 O O . ILE A 1 188 ? -6.257 1.278 -8.950 1.00 96.00 188 ILE A O 1
ATOM 1455 N N . PHE A 1 189 ? -4.105 1.576 -9.570 1.00 97.62 189 PHE A N 1
ATOM 1456 C CA . PHE A 1 189 ? -3.989 0.435 -10.471 1.00 97.62 189 PHE A CA 1
ATOM 1457 C C . PHE A 1 189 ? -3.041 -0.615 -9.888 1.00 97.62 189 PHE A C 1
ATOM 1459 O O . PHE A 1 189 ? -1.911 -0.297 -9.513 1.00 97.62 189 PHE A O 1
ATOM 1466 N N . ILE A 1 190 ? -3.515 -1.856 -9.792 1.00 96.69 190 ILE A N 1
ATOM 1467 C CA . ILE A 1 190 ? -2.836 -2.973 -9.131 1.00 96.69 190 ILE A CA 1
ATOM 1468 C C . ILE A 1 190 ? -2.414 -3.995 -10.191 1.00 96.69 190 ILE A C 1
ATOM 1470 O O . ILE A 1 190 ? -3.250 -4.702 -10.757 1.00 96.69 190 ILE A O 1
ATOM 1474 N N . MET A 1 191 ? -1.103 -4.094 -10.411 1.00 95.25 191 MET A N 1
ATOM 1475 C CA . MET A 1 191 ? -0.463 -4.895 -11.458 1.00 95.25 191 MET A CA 1
ATOM 1476 C C . MET A 1 191 ? 0.529 -5.910 -10.844 1.00 95.25 191 MET A C 1
ATOM 1478 O O . MET A 1 191 ? 1.742 -5.700 -10.860 1.00 95.25 191 MET A O 1
ATOM 1482 N N . PRO A 1 192 ? 0.047 -7.026 -10.262 1.00 90.44 192 PRO A N 1
ATOM 1483 C CA . PRO A 1 192 ? 0.892 -7.989 -9.537 1.00 90.44 192 PRO A CA 1
ATOM 1484 C C . PRO A 1 192 ? 1.857 -8.783 -10.419 1.00 90.44 192 PRO A C 1
ATOM 1486 O O . PRO A 1 192 ? 2.795 -9.395 -9.906 1.00 90.44 192 PRO A O 1
ATOM 1489 N N . HIS A 1 193 ? 1.585 -8.848 -11.718 1.00 90.88 193 HIS A N 1
ATOM 1490 C CA . HIS A 1 193 ? 2.347 -9.590 -12.711 1.00 90.88 193 HIS A CA 1
ATOM 1491 C C . HIS A 1 193 ? 1.913 -9.099 -14.087 1.00 90.88 193 HIS A C 1
ATOM 1493 O O . HIS A 1 193 ? 0.724 -9.086 -14.330 1.00 90.88 193 HIS A O 1
ATOM 1499 N N . ALA A 1 194 ? 2.809 -8.700 -14.977 1.00 93.88 194 ALA A N 1
ATOM 1500 C CA . ALA A 1 194 ? 2.468 -8.279 -16.334 1.00 93.88 194 ALA A CA 1
ATOM 1501 C C . ALA A 1 194 ? 3.761 -8.130 -17.137 1.00 93.88 194 ALA A C 1
ATOM 1503 O O . ALA A 1 194 ? 4.816 -7.908 -16.546 1.00 93.88 194 ALA A O 1
ATOM 1504 N N . ASP A 1 195 ? 3.655 -8.120 -18.465 1.00 95.38 195 ASP A N 1
ATOM 1505 C CA . ASP A 1 195 ? 4.735 -7.734 -19.378 1.00 95.38 195 ASP A CA 1
ATOM 1506 C C . ASP A 1 195 ? 4.444 -6.341 -19.997 1.00 95.38 195 ASP A C 1
ATOM 1508 O O . ASP A 1 195 ? 4.021 -6.276 -21.156 1.00 95.38 195 ASP A O 1
ATOM 1512 N N . PRO A 1 196 ? 4.601 -5.219 -19.258 1.00 96.62 196 PRO A N 1
ATOM 1513 C CA . PRO A 1 196 ? 4.374 -3.883 -19.791 1.00 96.62 196 PRO A CA 1
ATOM 1514 C C . PRO A 1 196 ? 5.122 -3.587 -21.088 1.00 96.62 196 PRO A C 1
ATOM 1516 O O . PRO A 1 196 ? 6.330 -3.791 -21.204 1.00 96.62 196 PRO A O 1
ATOM 1519 N N . ASP A 1 197 ? 4.396 -3.014 -22.043 1.00 96.50 197 ASP A N 1
ATOM 1520 C CA . ASP A 1 197 ? 4.948 -2.371 -23.228 1.00 96.50 197 ASP A CA 1
ATOM 1521 C C . ASP A 1 197 ? 4.296 -0.999 -23.433 1.00 96.50 197 ASP A C 1
ATOM 1523 O O . ASP A 1 197 ? 3.226 -0.711 -22.890 1.00 96.50 197 ASP A O 1
ATOM 1527 N N . TRP A 1 198 ? 4.918 -0.133 -24.238 1.00 97.81 198 TRP A N 1
ATOM 1528 C CA . TRP A 1 198 ? 4.354 1.197 -24.480 1.00 97.81 198 TRP A CA 1
ATOM 1529 C C . TRP A 1 198 ? 2.954 1.133 -25.105 1.00 97.81 198 TRP A C 1
ATOM 1531 O O . TRP A 1 198 ? 2.079 1.903 -24.733 1.00 97.81 198 TRP A O 1
ATOM 1541 N N . SER A 1 199 ? 2.708 0.208 -26.035 1.00 97.19 199 SER A N 1
ATOM 1542 C CA . SER A 1 199 ? 1.435 0.138 -26.763 1.00 97.19 199 SER A CA 1
ATOM 1543 C C . SER A 1 199 ? 0.231 -0.259 -25.908 1.00 97.19 199 SER A C 1
ATOM 1545 O O . SER A 1 199 ? -0.890 0.091 -26.265 1.00 97.19 199 SER A O 1
ATOM 1547 N N . SER A 1 200 ? 0.462 -0.959 -24.800 1.00 96.19 200 SER A N 1
ATOM 1548 C CA . SER A 1 200 ? -0.560 -1.473 -23.885 1.00 96.19 200 SER A CA 1
ATOM 1549 C C . SER A 1 200 ? -0.568 -0.755 -22.536 1.00 96.19 200 SER A C 1
ATOM 1551 O O . SER A 1 200 ? -1.593 -0.732 -21.871 1.00 96.19 200 SER A O 1
ATOM 1553 N N . HIS A 1 201 ? 0.541 -0.133 -22.124 1.00 97.94 201 HIS A N 1
ATOM 1554 C CA . HIS A 1 201 ? 0.667 0.468 -20.793 1.00 97.94 201 HIS A CA 1
ATOM 1555 C C . HIS A 1 201 ? 0.975 1.969 -20.818 1.00 97.94 201 HIS A C 1
ATOM 1557 O O . HIS A 1 201 ? 1.044 2.566 -19.745 1.00 97.94 201 HIS A O 1
ATOM 1563 N N . SER A 1 202 ? 1.096 2.627 -21.990 1.00 97.69 202 SER A N 1
ATOM 1564 C CA . SER A 1 202 ? 1.403 4.078 -22.100 1.00 97.69 202 SER A CA 1
ATOM 1565 C C . SER A 1 202 ? 0.537 4.949 -21.198 1.00 97.69 202 SER A C 1
ATOM 1567 O O . SER A 1 202 ? 0.966 5.999 -20.722 1.00 97.69 202 SER A O 1
ATOM 1569 N N . ARG A 1 203 ? -0.704 4.521 -20.943 1.00 97.94 203 ARG A N 1
ATOM 1570 C CA . ARG A 1 203 ? -1.628 5.264 -20.098 1.00 97.94 203 ARG A CA 1
ATOM 1571 C C . ARG A 1 203 ? -1.145 5.404 -18.656 1.00 97.94 203 ARG A C 1
ATOM 1573 O O . ARG A 1 203 ? -1.425 6.449 -18.084 1.00 97.94 203 ARG A O 1
ATOM 1580 N N . LEU A 1 204 ? -0.374 4.464 -18.102 1.00 98.31 204 LEU A N 1
ATOM 1581 C CA . LEU A 1 204 ? 0.198 4.579 -16.753 1.00 98.31 204 LEU A CA 1
ATOM 1582 C C . LEU A 1 204 ? 1.060 5.840 -16.604 1.00 98.31 204 LEU A C 1
ATOM 1584 O O . LEU A 1 204 ? 0.935 6.546 -15.606 1.00 98.31 204 LEU A O 1
ATOM 1588 N N . TYR A 1 205 ? 1.859 6.175 -17.623 1.00 98.38 205 TYR A N 1
ATOM 1589 C CA . TYR A 1 205 ? 2.683 7.388 -17.642 1.00 98.38 205 TYR A CA 1
ATOM 1590 C C . TYR A 1 205 ? 1.829 8.661 -17.535 1.00 98.38 205 TYR A C 1
ATOM 1592 O O . TYR A 1 205 ? 2.076 9.505 -16.675 1.00 98.38 205 TYR A O 1
ATOM 1600 N N . TYR A 1 206 ? 0.798 8.778 -18.378 1.00 98.00 206 TYR A N 1
ATOM 1601 C CA . TYR A 1 206 ? -0.067 9.964 -18.427 1.00 98.00 206 TYR A CA 1
ATOM 1602 C C . TYR A 1 206 ? -1.090 10.023 -17.289 1.00 98.00 206 TYR A C 1
ATOM 1604 O O . TYR A 1 206 ? -1.538 11.097 -16.915 1.00 98.00 206 TYR A O 1
ATOM 1612 N N . TRP A 1 207 ? -1.522 8.882 -16.762 1.00 98.38 207 TRP A N 1
ATOM 1613 C CA . TRP A 1 207 ? -2.506 8.812 -15.682 1.00 98.38 207 TRP A CA 1
ATOM 1614 C C . TRP A 1 207 ? -1.874 9.126 -14.320 1.00 98.38 207 TRP A C 1
ATOM 1616 O O . TRP A 1 207 ? -2.488 9.819 -13.506 1.00 98.38 207 TRP A O 1
ATOM 1626 N N . ASN A 1 208 ? -0.626 8.698 -14.105 1.00 98.38 208 ASN A N 1
ATOM 1627 C CA . ASN A 1 208 ? 0.166 9.038 -12.923 1.00 98.38 208 ASN A CA 1
ATOM 1628 C C . ASN A 1 208 ? 0.576 10.524 -12.873 1.00 98.38 208 ASN A C 1
ATOM 1630 O O . ASN A 1 208 ? 0.890 11.031 -11.800 1.00 98.38 208 ASN A O 1
ATOM 1634 N N . GLU A 1 209 ? 0.564 11.226 -14.007 1.00 98.00 209 GLU A N 1
ATOM 1635 C CA . GLU A 1 209 ? 0.910 12.648 -14.103 1.00 98.00 209 GLU A CA 1
ATOM 1636 C C . GLU A 1 209 ? -0.009 13.555 -13.248 1.00 98.00 209 GLU A C 1
ATOM 1638 O O . GLU A 1 209 ? -1.133 13.183 -12.895 1.00 98.00 209 GLU A O 1
ATOM 1643 N N . SER A 1 210 ? 0.475 14.752 -12.907 1.00 96.75 210 SER A N 1
ATOM 1644 C CA . SER A 1 210 ? -0.273 15.796 -12.210 1.00 96.75 210 SER A CA 1
ATOM 1645 C C . SER A 1 210 ? -1.550 16.208 -12.953 1.00 96.75 210 SER A C 1
ATOM 1647 O O . SER A 1 210 ? -1.622 16.194 -14.183 1.00 96.75 210 SER A O 1
ATOM 1649 N N . GLU A 1 211 ? -2.569 16.633 -12.200 1.00 95.38 211 GLU A N 1
ATOM 1650 C CA . GLU A 1 211 ? -3.813 17.166 -12.779 1.00 95.38 211 GLU A CA 1
ATOM 1651 C C . GLU A 1 211 ? -3.560 18.420 -13.633 1.00 95.38 211 GLU A C 1
ATOM 1653 O O . GLU A 1 211 ? -4.221 18.618 -14.652 1.00 95.38 211 GLU A O 1
ATOM 1658 N N . GLU A 1 212 ? -2.575 19.246 -13.256 1.00 95.75 212 GLU A N 1
ATOM 1659 C CA . GLU A 1 212 ? -2.185 20.448 -14.008 1.00 95.75 212 GLU A CA 1
ATOM 1660 C C . GLU A 1 212 ? -1.682 20.105 -15.416 1.00 95.75 212 GLU A C 1
ATOM 1662 O O . GLU A 1 212 ? -1.996 20.807 -16.378 1.00 95.75 212 GLU A O 1
ATOM 1667 N N . ASN A 1 213 ? -0.985 18.976 -15.552 1.00 95.25 213 ASN A N 1
ATOM 1668 C CA . ASN A 1 213 ? -0.480 18.466 -16.823 1.00 95.25 213 ASN A CA 1
ATOM 1669 C C . ASN A 1 213 ? -1.468 17.500 -17.513 1.00 95.25 213 ASN A C 1
ATOM 1671 O O . ASN A 1 213 ? -1.105 16.805 -18.462 1.00 95.25 213 ASN A O 1
ATOM 1675 N N . GLY A 1 214 ? -2.733 17.469 -17.076 1.00 94.69 214 GLY A N 1
ATOM 1676 C CA . GLY A 1 214 ? -3.797 16.660 -17.681 1.00 94.69 214 GLY A CA 1
ATOM 1677 C C . GLY A 1 214 ? -3.810 15.187 -17.262 1.00 94.69 214 GLY A C 1
ATOM 1678 O O . GLY A 1 214 ? -4.537 14.389 -17.864 1.00 94.69 214 GLY A O 1
ATOM 1679 N N . GLY A 1 215 ? -3.019 14.822 -16.252 1.00 96.81 215 GLY A N 1
ATOM 1680 C CA . GLY A 1 215 ? -3.071 13.523 -15.594 1.00 96.81 215 GLY A CA 1
ATOM 1681 C C . GLY A 1 215 ? -4.134 13.450 -14.498 1.00 96.81 215 GLY A C 1
ATOM 1682 O O . GLY A 1 215 ? -5.013 14.305 -14.393 1.00 96.81 215 GLY A O 1
ATOM 1683 N N . CYS A 1 216 ? -4.073 12.389 -13.695 1.00 96.75 216 CYS A N 1
ATOM 1684 C CA . CYS A 1 216 ? -5.044 12.112 -12.631 1.00 96.75 216 CYS A CA 1
ATOM 1685 C C . CYS A 1 216 ? -4.381 11.840 -11.275 1.00 96.75 216 CYS A C 1
ATOM 1687 O O . CYS A 1 216 ? -5.065 11.452 -10.333 1.00 96.75 216 CYS A O 1
ATOM 1689 N N . ARG A 1 217 ? -3.050 11.978 -11.178 1.00 96.06 217 ARG A N 1
ATOM 1690 C CA . ARG A 1 217 ? -2.253 11.596 -10.001 1.00 96.06 217 ARG A CA 1
ATOM 1691 C C . ARG A 1 217 ? -2.490 10.149 -9.561 1.00 96.06 217 ARG A C 1
ATOM 1693 O O . ARG A 1 217 ? -2.382 9.836 -8.374 1.00 96.06 217 ARG A O 1
ATOM 1700 N N . GLY A 1 218 ? -2.799 9.278 -10.519 1.00 96.75 218 GLY A N 1
ATOM 1701 C CA . GLY A 1 218 ? -3.137 7.884 -10.271 1.00 96.75 218 GLY A CA 1
ATOM 1702 C C . GLY A 1 218 ? -2.001 7.111 -9.612 1.00 96.75 218 GLY A C 1
ATOM 1703 O O . GLY A 1 218 ? -0.837 7.241 -10.008 1.00 96.75 218 GLY A O 1
ATOM 1704 N N . ALA A 1 219 ? -2.333 6.318 -8.594 1.00 97.38 219 ALA A N 1
ATOM 1705 C CA . ALA A 1 219 ? -1.367 5.494 -7.887 1.00 97.38 219 ALA A CA 1
ATOM 1706 C C . ALA A 1 219 ? -1.135 4.157 -8.603 1.00 97.38 219 ALA A C 1
ATOM 1708 O O . ALA A 1 219 ? -2.065 3.534 -9.107 1.00 97.38 219 ALA A O 1
ATOM 1709 N N . ILE A 1 220 ? 0.103 3.680 -8.615 1.00 98.38 220 ILE A N 1
ATOM 1710 C CA . ILE A 1 220 ? 0.472 2.401 -9.224 1.00 98.38 220 ILE A CA 1
ATOM 1711 C C . ILE A 1 220 ? 1.038 1.507 -8.132 1.00 98.38 220 ILE A C 1
ATOM 1713 O O . ILE A 1 220 ? 1.963 1.896 -7.420 1.00 98.38 220 ILE A O 1
ATOM 1717 N N . TRP A 1 221 ? 0.505 0.298 -8.025 1.00 97.31 221 TRP A N 1
ATOM 1718 C CA . TRP A 1 221 ? 1.185 -0.792 -7.347 1.00 97.31 221 TRP A CA 1
ATOM 1719 C C . TRP A 1 221 ? 1.553 -1.846 -8.388 1.00 97.31 221 TRP A C 1
ATOM 1721 O O . TRP A 1 221 ? 0.687 -2.307 -9.135 1.00 97.31 221 TRP A O 1
ATOM 1731 N N . ALA A 1 222 ? 2.826 -2.218 -8.447 1.00 95.69 222 ALA A N 1
ATOM 1732 C CA . ALA A 1 222 ? 3.329 -3.236 -9.355 1.00 95.69 222 ALA A CA 1
ATOM 1733 C C . ALA A 1 222 ? 4.140 -4.273 -8.580 1.00 95.69 222 ALA A C 1
ATOM 1735 O O . ALA A 1 222 ? 4.766 -3.951 -7.582 1.00 95.69 222 ALA A O 1
ATOM 1736 N N . GLY A 1 223 ? 4.139 -5.520 -9.041 1.00 93.88 223 GLY A N 1
ATOM 1737 C CA . GLY A 1 223 ? 4.933 -6.581 -8.431 1.00 93.88 223 GLY A CA 1
ATOM 1738 C C . GLY A 1 223 ? 5.519 -7.526 -9.469 1.00 93.88 223 GLY A C 1
ATOM 1739 O O . GLY A 1 223 ? 5.198 -7.457 -10.659 1.00 93.88 223 GLY A O 1
ATOM 1740 N N . CYS A 1 224 ? 6.357 -8.458 -9.008 1.00 94.06 224 CYS A N 1
ATOM 1741 C CA . CYS A 1 224 ? 6.983 -9.453 -9.879 1.00 94.06 224 CYS A CA 1
ATOM 1742 C C . CYS A 1 224 ? 7.765 -8.772 -11.025 1.00 94.06 224 CYS A C 1
ATOM 1744 O O . CYS A 1 224 ? 8.242 -7.653 -10.864 1.00 94.06 224 CYS A O 1
ATOM 1746 N N . HIS A 1 225 ? 7.893 -9.425 -12.185 1.00 95.44 225 HIS A N 1
ATOM 1747 C CA . HIS A 1 225 ? 8.606 -8.852 -13.329 1.00 95.44 225 HIS A CA 1
ATOM 1748 C C . HIS A 1 225 ? 7.912 -7.645 -13.969 1.00 95.44 225 HIS A C 1
ATOM 1750 O O . HIS A 1 225 ? 8.518 -6.982 -14.806 1.00 95.44 225 HIS A O 1
ATOM 1756 N N . ALA A 1 226 ? 6.665 -7.340 -13.583 1.00 96.75 226 ALA A N 1
ATOM 1757 C CA . ALA A 1 226 ? 5.965 -6.163 -14.091 1.00 96.75 226 ALA A CA 1
ATOM 1758 C C . ALA A 1 226 ? 6.725 -4.879 -13.750 1.00 96.75 226 ALA A C 1
ATOM 1760 O O . ALA A 1 226 ? 6.660 -3.910 -14.495 1.00 96.75 226 ALA A O 1
ATOM 1761 N N . VAL A 1 227 ? 7.465 -4.893 -12.640 1.00 97.88 227 VAL A N 1
ATOM 1762 C CA . VAL A 1 227 ? 8.243 -3.759 -12.151 1.00 97.88 227 VAL A CA 1
ATOM 1763 C C . VAL A 1 227 ? 9.421 -3.454 -13.074 1.00 97.88 227 VAL A C 1
ATOM 1765 O O . VAL A 1 227 ? 9.444 -2.376 -13.667 1.00 97.88 227 VAL A O 1
ATOM 1768 N N . SER A 1 228 ? 10.372 -4.382 -13.251 1.00 98.06 228 SER A N 1
ATOM 1769 C CA . SER A 1 228 ? 11.526 -4.126 -14.127 1.00 98.06 228 SER A CA 1
ATOM 1770 C C . SER A 1 228 ? 11.126 -3.982 -15.596 1.00 98.06 228 SER A C 1
ATOM 1772 O O . SER A 1 228 ? 11.704 -3.158 -16.301 1.00 98.06 228 SER A O 1
ATOM 1774 N N . ALA A 1 229 ? 10.087 -4.695 -16.048 1.00 97.69 229 ALA A N 1
ATOM 1775 C CA . ALA A 1 229 ? 9.517 -4.496 -17.376 1.00 97.69 229 ALA A CA 1
ATOM 1776 C C . ALA A 1 229 ? 8.956 -3.074 -17.552 1.00 97.69 229 ALA A C 1
ATOM 1778 O O . ALA A 1 229 ? 9.336 -2.401 -18.504 1.00 97.69 229 ALA A O 1
ATOM 1779 N N . MET A 1 230 ? 8.114 -2.588 -16.629 1.00 98.06 230 MET A N 1
ATOM 1780 C CA . MET A 1 230 ? 7.561 -1.226 -16.674 1.00 98.06 230 MET A CA 1
ATOM 1781 C C . MET A 1 230 ? 8.657 -0.164 -16.628 1.00 98.06 230 MET A C 1
ATOM 1783 O O . MET A 1 230 ? 8.629 0.772 -17.419 1.00 98.06 230 MET A O 1
ATOM 1787 N N . GLU A 1 231 ? 9.636 -0.308 -15.737 1.00 98.38 231 GLU A N 1
ATOM 1788 C CA . GLU A 1 231 ? 10.731 0.657 -15.600 1.00 98.38 231 GLU A CA 1
ATOM 1789 C C . GLU A 1 231 ? 11.609 0.754 -16.861 1.00 98.38 231 GLU A C 1
ATOM 1791 O O . GLU A 1 231 ? 12.261 1.774 -17.058 1.00 98.38 231 GLU A O 1
ATOM 1796 N N . ALA A 1 232 ? 11.582 -0.247 -17.747 1.00 97.31 232 ALA A N 1
ATOM 1797 C CA . ALA A 1 232 ? 12.286 -0.237 -19.032 1.00 97.31 232 ALA A CA 1
ATOM 1798 C C . ALA A 1 232 ? 11.445 0.302 -20.214 1.00 97.31 232 ALA A C 1
ATOM 1800 O O . ALA A 1 232 ? 11.945 0.409 -21.339 1.00 97.31 232 ALA A O 1
ATOM 1801 N N . VAL A 1 233 ? 10.160 0.618 -20.007 1.00 97.88 233 VAL A N 1
ATOM 1802 C CA . VAL A 1 233 ? 9.252 1.063 -21.076 1.00 97.88 233 VAL A CA 1
ATOM 1803 C C . VAL A 1 233 ? 9.465 2.543 -21.411 1.00 97.88 233 VAL A C 1
ATOM 1805 O O . VAL A 1 233 ? 9.448 3.413 -20.541 1.00 97.88 233 VAL A O 1
ATOM 1808 N N . PHE A 1 234 ? 9.576 2.839 -22.709 1.00 97.38 234 PHE A N 1
ATOM 1809 C CA . PHE A 1 234 ? 9.668 4.194 -23.255 1.00 97.38 234 PHE A CA 1
ATOM 1810 C C . PHE A 1 234 ? 8.801 4.358 -24.506 1.00 97.38 234 PHE A C 1
ATOM 1812 O O . PHE A 1 234 ? 8.501 3.383 -25.202 1.00 97.38 234 PHE A O 1
ATOM 1819 N N . ASN A 1 235 ? 8.424 5.596 -24.826 1.00 97.75 235 ASN A N 1
ATOM 1820 C CA . ASN A 1 235 ? 7.702 5.892 -26.056 1.00 97.75 235 ASN A CA 1
ATOM 1821 C C . ASN A 1 235 ? 8.630 5.738 -27.272 1.00 97.75 235 ASN A C 1
ATOM 1823 O O . ASN A 1 235 ? 9.586 6.504 -27.415 1.00 97.75 235 ASN A O 1
ATOM 1827 N N . PRO A 1 236 ? 8.356 4.817 -28.216 1.00 97.06 236 PRO A N 1
ATOM 1828 C CA . PRO A 1 236 ? 9.206 4.636 -29.392 1.00 97.06 236 PRO A CA 1
ATOM 1829 C C . PRO A 1 236 ? 9.215 5.854 -30.331 1.00 97.06 236 PRO A C 1
ATOM 1831 O O . PRO A 1 236 ? 10.115 5.975 -31.161 1.00 97.06 236 PRO A O 1
ATOM 1834 N N . MET A 1 237 ? 8.223 6.744 -30.223 1.00 97.12 237 MET A N 1
ATOM 1835 C CA . MET A 1 237 ? 8.142 7.987 -30.993 1.00 97.12 237 MET A CA 1
ATOM 1836 C C . MET A 1 237 ? 8.796 9.177 -30.278 1.00 97.12 237 MET A C 1
ATOM 1838 O O . MET A 1 237 ? 9.198 10.123 -30.955 1.00 97.12 237 MET A O 1
ATOM 1842 N N . ASP A 1 238 ? 8.924 9.120 -28.949 1.00 96.38 238 ASP A N 1
ATOM 1843 C CA . ASP A 1 238 ? 9.603 10.123 -28.121 1.00 96.38 238 ASP A CA 1
ATOM 1844 C C . ASP A 1 238 ? 10.287 9.464 -26.906 1.00 96.38 238 ASP A C 1
ATOM 1846 O O . ASP A 1 238 ? 9.710 9.404 -25.822 1.00 96.38 238 ASP A O 1
ATOM 1850 N N . PRO A 1 239 ? 11.538 8.990 -27.038 1.00 93.25 239 PRO A N 1
ATOM 1851 C CA . PRO A 1 239 ? 12.227 8.268 -25.963 1.00 93.25 239 PRO A CA 1
ATOM 1852 C C . PRO A 1 239 ? 12.494 9.070 -24.679 1.00 93.25 239 PRO A C 1
ATOM 1854 O O . PRO A 1 239 ? 13.094 8.537 -23.745 1.00 93.25 239 PRO A O 1
ATOM 1857 N N . THR A 1 240 ? 12.110 10.350 -24.629 1.00 93.56 240 THR A N 1
ATOM 1858 C CA . THR A 1 240 ? 12.129 11.141 -23.393 1.00 93.56 240 THR A CA 1
ATOM 1859 C C . THR A 1 240 ? 10.946 10.822 -22.476 1.00 93.56 240 THR A C 1
ATOM 1861 O O . THR A 1 240 ? 11.041 11.025 -21.266 1.00 93.56 240 THR A O 1
ATOM 1864 N N . GLU A 1 241 ? 9.861 10.264 -23.017 1.00 96.38 241 GLU A N 1
ATOM 1865 C CA . GLU A 1 241 ? 8.759 9.721 -22.232 1.00 96.38 241 GLU A CA 1
ATOM 1866 C C . GLU A 1 241 ? 9.089 8.284 -21.814 1.00 96.38 241 GLU A C 1
ATOM 1868 O O . GLU A 1 241 ? 9.068 7.356 -22.627 1.00 96.38 241 GLU A O 1
ATOM 1873 N N . GLN A 1 242 ? 9.403 8.107 -20.533 1.00 96.56 242 GLN A N 1
ATOM 1874 C CA . GLN A 1 242 ? 9.811 6.832 -19.949 1.00 96.56 242 GLN A CA 1
ATOM 1875 C C . GLN A 1 242 ? 9.024 6.538 -18.671 1.00 96.56 242 GLN A C 1
ATOM 1877 O O . GLN A 1 242 ? 8.644 7.450 -17.934 1.00 96.56 242 GLN A O 1
ATOM 1882 N N . MET A 1 243 ? 8.792 5.256 -18.402 1.00 97.88 243 MET A N 1
ATOM 1883 C CA . MET A 1 243 ? 8.083 4.761 -17.217 1.00 97.88 243 MET A CA 1
ATOM 1884 C C . MET A 1 243 ? 9.017 4.318 -16.089 1.00 97.88 243 MET A C 1
ATOM 1886 O O . MET A 1 243 ? 8.591 3.616 -15.174 1.00 97.88 243 MET A O 1
ATOM 1890 N N . ASN A 1 244 ? 10.280 4.744 -16.109 1.00 97.88 244 ASN A N 1
ATOM 1891 C CA . ASN A 1 244 ? 11.221 4.551 -15.010 1.00 97.88 244 ASN A CA 1
ATOM 1892 C C . ASN A 1 244 ? 10.846 5.410 -13.785 1.00 97.88 244 ASN A C 1
ATOM 1894 O O . ASN A 1 244 ? 11.501 6.406 -13.453 1.00 97.88 244 ASN A O 1
ATOM 1898 N N . PHE A 1 245 ? 9.713 5.080 -13.156 1.00 98.56 245 PHE A N 1
ATOM 1899 C CA . PHE A 1 245 ? 9.040 5.912 -12.166 1.00 98.56 245 PHE A CA 1
ATOM 1900 C C . PHE A 1 245 ? 9.871 6.125 -10.903 1.00 98.56 245 PHE A C 1
ATOM 1902 O O . PHE A 1 245 ? 9.893 7.245 -10.395 1.00 98.56 245 PHE A O 1
ATOM 1909 N N . LEU A 1 246 ? 10.539 5.093 -10.390 1.00 98.69 246 LEU A N 1
ATOM 1910 C CA . LEU A 1 246 ? 11.279 5.140 -9.129 1.00 98.69 246 LEU A CA 1
ATOM 1911 C C . LEU A 1 246 ? 12.793 5.041 -9.323 1.00 98.69 246 LEU A C 1
ATOM 1913 O O . LEU A 1 246 ? 13.533 5.453 -8.422 1.00 98.69 246 LEU A O 1
ATOM 1917 N N . SER A 1 247 ? 13.278 4.548 -10.464 1.00 98.31 247 SER A N 1
ATOM 1918 C CA . SER A 1 247 ? 14.712 4.497 -10.768 1.00 98.31 247 SER A CA 1
ATOM 1919 C C . SER A 1 247 ? 15.161 5.577 -11.757 1.00 98.31 247 SER A C 1
ATOM 1921 O O . SER A 1 247 ? 14.358 6.219 -12.440 1.00 98.31 247 SER A O 1
ATOM 1923 N N . SER A 1 248 ? 16.461 5.862 -11.756 1.00 96.88 248 SER A N 1
ATOM 1924 C CA . SER A 1 248 ? 17.086 6.754 -12.731 1.00 96.88 248 SER A CA 1
ATOM 1925 C C . SER A 1 248 ? 17.259 6.034 -14.068 1.00 96.88 248 SER A C 1
ATOM 1927 O O . SER A 1 248 ? 17.404 4.815 -14.108 1.00 96.88 248 SER A O 1
ATOM 1929 N N . ASP A 1 249 ? 17.304 6.792 -15.165 1.00 93.62 249 ASP A N 1
ATOM 1930 C CA . ASP A 1 249 ? 17.668 6.267 -16.490 1.00 93.62 249 ASP A CA 1
ATOM 1931 C C . ASP A 1 249 ? 18.969 5.432 -16.404 1.00 93.62 249 ASP A C 1
ATOM 1933 O O . ASP A 1 249 ? 19.932 5.856 -15.742 1.00 93.62 249 ASP A O 1
ATOM 1937 N N . PRO A 1 250 ? 19.008 4.228 -17.006 1.00 94.62 250 PRO A N 1
ATOM 1938 C CA . PRO A 1 250 ? 18.040 3.654 -17.954 1.00 94.62 250 PRO A CA 1
ATOM 1939 C C . PRO A 1 250 ? 16.915 2.787 -17.352 1.00 94.62 250 PRO A C 1
ATOM 1941 O O . PRO A 1 250 ? 16.202 2.135 -18.109 1.00 94.62 250 PRO A O 1
ATOM 1944 N N . GLY A 1 251 ? 16.730 2.764 -16.030 1.00 96.88 251 GLY A N 1
ATOM 1945 C CA . GLY A 1 251 ? 15.700 1.946 -15.387 1.00 96.88 251 GLY A CA 1
ATOM 1946 C C . GLY A 1 251 ? 16.270 0.885 -14.442 1.00 96.88 251 GLY A C 1
ATOM 1947 O O . GLY A 1 251 ? 17.319 1.064 -13.810 1.00 96.88 251 GLY A O 1
ATOM 1948 N N . LEU A 1 252 ? 15.571 -0.247 -14.359 1.00 98.00 252 LEU A N 1
ATOM 1949 C CA . LEU A 1 252 ? 15.964 -1.415 -13.572 1.00 98.00 252 LEU A CA 1
ATOM 1950 C C . LEU A 1 252 ? 16.597 -2.498 -14.453 1.00 98.00 252 LEU A C 1
ATOM 1952 O O . LEU A 1 252 ? 16.199 -2.688 -15.600 1.00 98.00 252 LEU A O 1
ATOM 1956 N N . ILE A 1 253 ? 17.530 -3.263 -13.883 1.00 97.19 253 ILE A N 1
ATOM 1957 C CA . ILE A 1 253 ? 18.028 -4.497 -14.497 1.00 97.19 253 ILE A CA 1
ATOM 1958 C C . ILE A 1 253 ? 16.841 -5.457 -14.640 1.00 97.19 2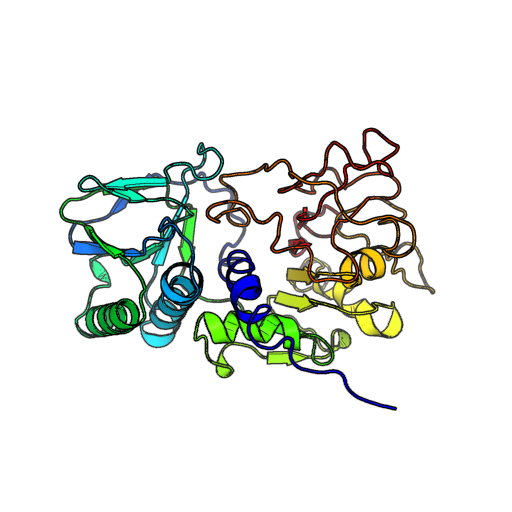53 ILE A C 1
ATOM 1960 O O . ILE A 1 253 ? 16.136 -5.713 -13.668 1.00 97.19 253 ILE A O 1
ATOM 1964 N N . LEU A 1 254 ? 16.626 -6.003 -15.838 1.00 97.06 254 LEU A N 1
ATOM 1965 C CA . LEU A 1 254 ? 15.508 -6.912 -16.089 1.00 97.06 254 LEU A CA 1
ATOM 1966 C C . LEU A 1 254 ? 15.643 -8.214 -15.290 1.00 97.06 254 LEU A C 1
ATOM 1968 O O . LEU A 1 254 ? 16.728 -8.784 -15.181 1.00 97.06 254 LEU A O 1
ATOM 1972 N N . TRP A 1 255 ? 14.510 -8.757 -14.843 1.00 95.50 255 TRP A N 1
ATOM 1973 C CA . TRP A 1 255 ? 14.397 -9.964 -14.008 1.00 95.50 255 TRP A CA 1
ATOM 1974 C C . TRP A 1 255 ? 15.145 -11.224 -14.481 1.00 95.50 255 TRP A C 1
ATOM 1976 O O . TRP A 1 255 ? 15.330 -12.167 -13.713 1.00 95.50 255 TRP A O 1
ATOM 1986 N N . LYS A 1 256 ? 15.529 -11.305 -15.762 1.00 95.38 256 LYS A N 1
ATOM 1987 C CA . LYS A 1 256 ? 16.304 -12.433 -16.318 1.00 95.38 256 LYS A CA 1
ATOM 1988 C C . LYS A 1 256 ? 17.816 -12.242 -16.207 1.00 95.38 256 LYS A C 1
ATOM 1990 O O . LYS A 1 256 ? 18.551 -13.208 -16.410 1.00 95.38 256 LYS A O 1
ATOM 1995 N N . ASP A 1 257 ? 18.251 -11.033 -15.875 1.00 96.06 257 ASP A N 1
ATOM 1996 C CA . ASP A 1 257 ? 19.641 -10.589 -15.907 1.00 96.06 257 ASP A CA 1
ATOM 1997 C C . ASP A 1 257 ? 20.230 -10.379 -14.499 1.00 96.06 257 ASP A C 1
ATOM 1999 O O . ASP A 1 257 ? 21.377 -9.957 -14.359 1.00 96.06 257 ASP A O 1
ATOM 2003 N N . HIS A 1 258 ? 19.488 -10.748 -13.448 1.00 95.00 258 HIS A N 1
ATOM 2004 C CA . HIS A 1 258 ? 19.979 -10.847 -12.072 1.00 95.00 258 HIS A CA 1
ATOM 2005 C C . HIS A 1 258 ? 19.322 -12.018 -11.320 1.00 95.00 258 HIS A C 1
ATOM 2007 O O . HIS A 1 258 ? 18.372 -12.650 -11.788 1.00 95.00 258 HIS A O 1
ATOM 2013 N N . LYS A 1 259 ? 19.861 -12.358 -10.149 1.00 93.44 259 LYS A N 1
ATOM 2014 C CA . LYS A 1 259 ? 19.342 -13.400 -9.255 1.00 93.44 259 LYS A CA 1
ATOM 2015 C C . LYS A 1 259 ? 18.326 -12.842 -8.264 1.00 93.44 259 LYS A C 1
ATOM 2017 O O . LYS A 1 259 ? 18.130 -11.639 -8.131 1.00 93.44 259 LYS A O 1
ATOM 2022 N N . ASN A 1 260 ? 17.686 -13.757 -7.542 1.00 92.62 260 ASN A N 1
ATOM 2023 C CA . ASN A 1 260 ? 16.821 -13.421 -6.416 1.00 92.62 260 ASN A CA 1
ATOM 2024 C C . ASN A 1 260 ? 17.628 -12.853 -5.240 1.00 92.62 260 ASN A C 1
ATOM 2026 O O . ASN A 1 260 ? 18.816 -13.144 -5.095 1.00 92.62 260 ASN A O 1
ATOM 2030 N N . GLY A 1 261 ? 16.931 -12.144 -4.350 1.00 91.38 261 GLY A N 1
ATOM 2031 C CA . GLY A 1 261 ? 17.533 -11.538 -3.169 1.00 91.38 261 GLY A CA 1
ATOM 2032 C C . GLY A 1 261 ? 18.143 -12.527 -2.172 1.00 91.38 261 GLY A C 1
ATOM 2033 O O . GLY A 1 261 ? 17.730 -13.685 -2.041 1.00 91.38 261 GLY A O 1
ATOM 2034 N N . THR A 1 262 ? 19.118 -12.021 -1.431 1.00 92.88 262 THR A N 1
ATOM 2035 C CA . THR A 1 262 ? 19.822 -12.670 -0.333 1.00 92.88 262 THR A CA 1
ATOM 2036 C C . THR A 1 262 ? 19.175 -12.258 0.983 1.00 92.88 262 THR A C 1
ATOM 2038 O O . THR A 1 262 ? 19.004 -11.082 1.281 1.00 92.88 262 THR A O 1
ATOM 2041 N N . LEU A 1 263 ? 18.780 -13.246 1.783 1.00 92.31 263 LEU A N 1
ATOM 2042 C CA . LEU A 1 263 ? 18.200 -12.997 3.099 1.00 92.31 263 LEU A CA 1
ATOM 2043 C C . LEU A 1 263 ? 19.263 -12.953 4.205 1.00 92.31 263 LEU A C 1
ATOM 2045 O O . LEU A 1 263 ? 20.235 -13.712 4.127 1.00 92.31 263 LEU A O 1
ATOM 2049 N N . PRO A 1 264 ? 19.014 -12.212 5.302 1.00 93.75 264 PRO A N 1
ATOM 2050 C CA . PRO A 1 264 ? 17.809 -11.418 5.581 1.00 93.75 264 PRO A CA 1
ATOM 2051 C C . PRO A 1 264 ? 17.852 -10.012 4.972 1.00 93.75 264 PRO A C 1
ATOM 2053 O O . PRO A 1 264 ? 18.921 -9.420 4.845 1.00 93.75 264 PRO A O 1
ATOM 2056 N N . TYR A 1 265 ? 16.681 -9.441 4.684 1.00 95.06 265 TYR A N 1
ATOM 2057 C CA . TYR A 1 265 ? 16.601 -8.041 4.260 1.00 95.06 265 TYR A CA 1
ATOM 2058 C C . TYR A 1 265 ? 16.764 -7.080 5.442 1.00 95.06 265 TYR A C 1
ATOM 2060 O O . TYR A 1 265 ? 16.385 -7.373 6.580 1.00 95.06 265 TYR A O 1
ATOM 2068 N N . THR A 1 266 ? 17.292 -5.890 5.162 1.00 96.19 266 THR A N 1
ATOM 2069 C CA . THR A 1 266 ? 17.309 -4.762 6.102 1.00 96.19 266 THR A CA 1
ATOM 2070 C C . THR A 1 266 ? 16.068 -3.904 5.892 1.00 96.19 266 THR A C 1
ATOM 2072 O O . THR A 1 266 ? 15.718 -3.592 4.760 1.00 96.19 266 THR A O 1
ATOM 2075 N N . TYR A 1 267 ? 15.410 -3.512 6.981 1.00 96.25 267 TYR A N 1
ATOM 2076 C CA . TYR A 1 267 ? 14.159 -2.754 6.958 1.00 96.25 267 TYR A CA 1
ATOM 2077 C C . TYR A 1 267 ? 14.421 -1.291 7.318 1.00 96.25 267 TYR A C 1
ATOM 2079 O O . TYR A 1 267 ? 15.146 -1.020 8.272 1.00 96.25 267 TYR A O 1
ATOM 2087 N N . ASN A 1 268 ? 13.767 -0.370 6.618 1.00 96.19 268 ASN A N 1
ATOM 2088 C CA . ASN A 1 268 ? 13.838 1.075 6.834 1.00 96.19 268 ASN A CA 1
ATOM 2089 C C . ASN A 1 268 ? 12.428 1.666 7.022 1.00 96.19 268 ASN A C 1
ATOM 2091 O O . ASN A 1 268 ? 11.436 0.942 6.979 1.00 96.19 268 ASN A O 1
ATOM 2095 N N . TYR A 1 269 ? 12.342 2.983 7.254 1.00 95.69 269 TYR A N 1
ATOM 2096 C CA . TYR A 1 269 ? 11.084 3.751 7.270 1.00 95.69 269 TYR A CA 1
ATOM 2097 C C . TYR A 1 269 ? 9.980 3.150 8.161 1.00 95.69 269 TYR A C 1
ATOM 2099 O O . TYR A 1 269 ? 8.817 3.092 7.792 1.00 95.69 269 TYR A O 1
ATOM 2107 N N . HIS A 1 270 ? 10.330 2.683 9.360 1.00 95.56 270 HIS A N 1
ATOM 2108 C CA . HIS A 1 270 ? 9.429 1.898 10.220 1.00 95.56 270 HIS A CA 1
ATOM 2109 C C . HIS A 1 270 ? 8.130 2.606 10.651 1.00 95.56 270 HIS A C 1
ATOM 2111 O O . HIS A 1 270 ? 7.168 1.951 11.062 1.00 95.56 270 HIS A O 1
ATOM 2117 N N . SER A 1 271 ? 8.108 3.936 10.602 1.00 94.06 271 SER A N 1
ATOM 2118 C CA . SER A 1 271 ? 6.939 4.769 10.883 1.00 94.06 271 SER A CA 1
ATOM 2119 C C . SER A 1 271 ? 6.176 5.206 9.627 1.00 94.06 271 SER A C 1
ATOM 2121 O O . SER A 1 271 ? 5.187 5.922 9.746 1.00 94.06 271 SER A O 1
ATOM 2123 N N . ASP A 1 272 ? 6.596 4.779 8.436 1.00 94.50 272 ASP A N 1
ATOM 2124 C CA . ASP A 1 272 ? 5.886 5.06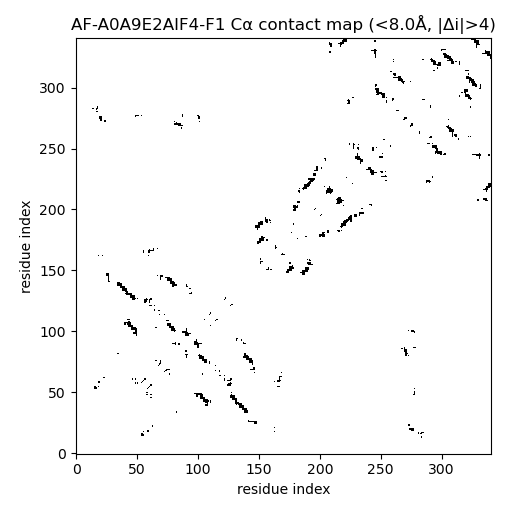0 7.188 1.00 94.50 272 ASP A CA 1
ATOM 2125 C C . ASP A 1 272 ? 4.632 4.174 7.070 1.00 94.50 272 ASP A C 1
ATOM 2127 O O . ASP A 1 272 ? 4.718 2.982 7.383 1.00 94.50 272 ASP A O 1
ATOM 2131 N N . PRO A 1 273 ? 3.471 4.702 6.631 1.00 92.62 273 PRO A N 1
ATOM 2132 C CA . PRO A 1 273 ? 2.231 3.935 6.440 1.00 92.62 273 PRO A CA 1
ATOM 2133 C C . PRO A 1 273 ? 2.382 2.633 5.632 1.00 92.62 273 PRO A C 1
ATOM 2135 O O . PRO A 1 273 ? 1.634 1.688 5.881 1.00 92.62 273 PRO A O 1
ATOM 2138 N N . ILE A 1 274 ? 3.334 2.551 4.699 1.00 92.25 274 ILE A N 1
ATOM 2139 C CA . ILE A 1 274 ? 3.583 1.348 3.886 1.00 92.25 274 ILE A CA 1
ATOM 2140 C C . ILE A 1 274 ? 4.275 0.250 4.709 1.00 92.25 274 ILE A C 1
ATOM 2142 O O . ILE A 1 274 ? 4.085 -0.939 4.469 1.00 92.25 274 ILE A O 1
ATOM 2146 N N . MET A 1 275 ? 5.025 0.631 5.744 1.00 94.12 275 MET A N 1
ATOM 2147 C CA . MET A 1 275 ? 5.800 -0.281 6.592 1.00 94.12 275 MET A CA 1
ATOM 2148 C C . MET A 1 275 ? 5.036 -0.761 7.839 1.00 94.12 275 MET A C 1
ATOM 2150 O O . MET A 1 275 ? 5.643 -1.252 8.798 1.00 94.12 275 MET A O 1
ATOM 2154 N N . GLN A 1 276 ? 3.707 -0.620 7.863 1.00 93.56 276 GLN A N 1
ATOM 2155 C CA . GLN A 1 276 ? 2.865 -0.932 9.025 1.00 93.56 276 GLN A CA 1
ATOM 2156 C C . GLN A 1 276 ? 2.491 -2.412 9.095 1.00 93.56 276 GLN A C 1
ATOM 2158 O O . GLN A 1 276 ? 1.334 -2.802 8.985 1.00 93.56 276 GLN A O 1
ATOM 2163 N N . PHE A 1 277 ? 3.512 -3.241 9.312 1.00 91.44 277 PHE A N 1
ATOM 2164 C CA . PHE A 1 277 ? 3.388 -4.689 9.363 1.00 91.44 277 PHE A CA 1
ATOM 2165 C C . PHE A 1 277 ? 4.237 -5.323 10.463 1.00 91.44 277 PHE A C 1
ATOM 2167 O O . PHE A 1 277 ? 5.328 -4.847 10.800 1.00 91.44 277 PHE A O 1
ATOM 2174 N N . MET A 1 278 ? 3.744 -6.443 10.996 1.00 94.50 278 MET A N 1
ATOM 2175 C CA . MET A 1 278 ? 4.400 -7.185 12.068 1.00 94.50 278 MET A CA 1
ATOM 2176 C C . MET A 1 278 ? 5.303 -8.296 11.537 1.00 94.50 278 MET A C 1
ATOM 2178 O O . MET A 1 278 ? 4.895 -9.114 10.714 1.00 94.50 278 MET A O 1
ATOM 2182 N N . GLY A 1 279 ? 6.517 -8.378 12.082 1.00 92.44 279 GLY A N 1
ATOM 2183 C CA . GLY A 1 279 ? 7.482 -9.421 11.740 1.00 92.44 279 GLY A CA 1
ATOM 2184 C C . GLY A 1 279 ? 8.129 -9.225 10.366 1.00 92.44 279 GLY A C 1
ATOM 2185 O O . GLY A 1 279 ? 8.143 -8.125 9.819 1.00 92.44 279 GLY A O 1
ATOM 2186 N N . SER A 1 280 ? 8.729 -10.285 9.831 1.00 90.94 280 SER A N 1
ATOM 2187 C CA . SER A 1 280 ? 9.485 -10.231 8.576 1.00 90.94 280 SER A CA 1
ATOM 2188 C C . SER A 1 280 ? 8.605 -10.545 7.359 1.00 90.94 280 SER A C 1
ATOM 2190 O O . SER A 1 280 ? 7.801 -11.478 7.388 1.00 90.94 280 SER A O 1
ATOM 2192 N N . MET A 1 281 ? 8.822 -9.787 6.284 1.00 88.50 281 MET A N 1
ATOM 2193 C CA . MET A 1 281 ? 8.297 -10.016 4.937 1.00 88.50 281 MET A CA 1
ATOM 2194 C C . MET A 1 281 ? 9.221 -10.870 4.059 1.00 88.50 281 MET A C 1
ATOM 2196 O O . MET A 1 281 ? 8.863 -11.168 2.926 1.00 88.50 281 MET A O 1
ATOM 2200 N N . ASP A 1 282 ? 10.382 -11.300 4.554 1.00 88.81 282 ASP A N 1
ATOM 2201 C CA . ASP A 1 282 ? 11.437 -11.946 3.760 1.00 88.81 282 ASP A CA 1
ATOM 2202 C C . ASP A 1 282 ? 10.939 -13.139 2.925 1.00 88.81 282 ASP A C 1
ATOM 2204 O O . ASP A 1 282 ? 11.378 -13.349 1.798 1.00 88.81 282 ASP A O 1
ATOM 2208 N N . ASP A 1 283 ? 10.014 -13.935 3.467 1.00 85.56 283 ASP A N 1
ATOM 2209 C CA . ASP A 1 283 ? 9.429 -15.080 2.758 1.00 85.56 283 ASP A CA 1
ATOM 2210 C C . ASP A 1 283 ? 8.214 -14.714 1.893 1.00 85.56 28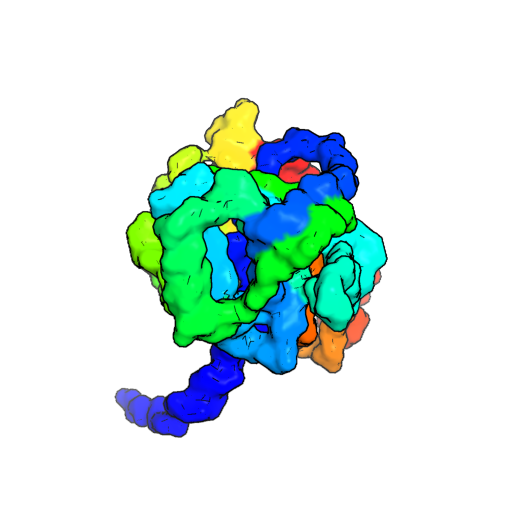3 ASP A C 1
ATOM 2212 O O . ASP A 1 283 ? 7.848 -15.483 1.005 1.00 85.56 283 ASP A O 1
ATOM 2216 N N . ALA A 1 284 ? 7.581 -13.566 2.143 1.00 81.62 284 ALA A N 1
ATOM 2217 C CA . ALA A 1 284 ? 6.358 -13.135 1.470 1.00 81.62 284 ALA A CA 1
ATOM 2218 C C . ALA A 1 284 ? 6.597 -12.688 0.019 1.00 81.62 284 ALA A C 1
ATOM 2220 O O . ALA A 1 284 ? 5.723 -12.828 -0.830 1.00 81.62 284 ALA A O 1
ATOM 2221 N N . ILE A 1 285 ? 7.800 -12.199 -0.269 1.00 79.19 285 ILE A N 1
ATOM 2222 C CA . ILE A 1 285 ? 8.191 -11.593 -1.552 1.00 79.19 285 ILE A CA 1
ATOM 2223 C C . ILE A 1 285 ? 8.904 -12.571 -2.501 1.00 79.19 285 ILE A C 1
ATOM 2225 O O . ILE A 1 285 ? 9.376 -12.193 -3.566 1.00 79.19 285 ILE A O 1
ATOM 2229 N N . LYS A 1 286 ? 8.936 -13.868 -2.162 1.00 80.81 286 LYS A N 1
ATOM 2230 C CA . LYS A 1 286 ? 9.625 -14.911 -2.949 1.00 80.81 286 LYS A CA 1
ATOM 2231 C C . LYS A 1 286 ? 8.752 -15.632 -3.984 1.00 80.81 286 LYS A C 1
ATOM 2233 O O . LYS A 1 286 ? 9.187 -16.620 -4.574 1.00 80.81 286 LYS A O 1
ATOM 2238 N N . GLY A 1 287 ? 7.498 -15.220 -4.153 1.00 76.12 287 GLY A N 1
ATOM 2239 C CA . GLY A 1 287 ? 6.528 -15.943 -4.985 1.00 76.12 287 GLY A CA 1
ATOM 2240 C C . GLY A 1 287 ? 6.631 -15.667 -6.489 1.00 76.12 287 GLY A C 1
ATOM 2241 O O . GLY A 1 287 ? 6.145 -16.473 -7.280 1.00 76.12 287 GLY A O 1
ATOM 2242 N N . GLY A 1 288 ? 7.243 -14.546 -6.881 1.00 83.31 288 GLY A N 1
ATOM 2243 C CA . GLY A 1 288 ? 7.277 -14.058 -8.262 1.00 83.31 288 GLY A CA 1
ATOM 2244 C C . GLY A 1 288 ? 8.492 -14.511 -9.076 1.00 83.31 288 GLY A C 1
ATOM 2245 O O . GLY A 1 288 ? 9.477 -15.024 -8.538 1.00 83.31 288 GLY A O 1
ATOM 2246 N N . SER A 1 289 ? 8.419 -14.285 -10.393 1.00 90.12 289 SER A N 1
ATOM 2247 C CA . SER A 1 289 ? 9.548 -14.408 -11.328 1.00 90.12 289 SER A CA 1
ATOM 2248 C C . SER A 1 289 ? 10.612 -13.326 -11.143 1.00 90.12 289 SER A C 1
ATOM 2250 O O . SER A 1 289 ? 11.718 -13.495 -11.634 1.00 90.12 289 SER A O 1
ATOM 2252 N N . GLU A 1 290 ? 10.267 -12.232 -10.468 1.00 94.50 290 GLU A N 1
ATOM 2253 C CA . GLU A 1 290 ? 11.194 -11.244 -9.927 1.00 94.50 290 GLU A CA 1
ATOM 2254 C C . GLU A 1 290 ? 10.797 -11.005 -8.467 1.00 94.50 290 GLU A C 1
ATOM 2256 O O . GLU A 1 290 ? 9.607 -10.999 -8.143 1.00 94.50 290 GLU A O 1
ATOM 2261 N N . GLN A 1 291 ? 11.785 -10.908 -7.581 1.00 92.31 291 GLN A N 1
ATOM 2262 C CA . GLN A 1 291 ? 11.592 -10.877 -6.120 1.00 92.31 291 GLN A CA 1
ATOM 2263 C C . GLN A 1 291 ? 12.314 -9.700 -5.465 1.00 92.31 291 GLN A C 1
ATOM 2265 O O . GLN A 1 291 ? 12.158 -9.456 -4.273 1.00 92.31 291 GLN A O 1
ATOM 2270 N N . ILE A 1 292 ? 13.177 -9.038 -6.230 1.00 95.56 292 ILE A N 1
ATOM 2271 C CA . ILE A 1 292 ? 14.019 -7.934 -5.808 1.00 95.56 292 ILE A CA 1
ATOM 2272 C C . ILE A 1 292 ? 14.345 -7.099 -7.037 1.00 95.56 292 ILE A C 1
ATOM 2274 O O . ILE A 1 292 ? 14.519 -7.665 -8.110 1.00 95.56 292 ILE A O 1
ATOM 2278 N N . PHE A 1 293 ? 14.448 -5.788 -6.863 1.00 97.50 293 PHE A N 1
ATOM 2279 C CA . PHE A 1 293 ? 14.662 -4.837 -7.943 1.00 97.50 293 PHE A CA 1
ATOM 2280 C C . PHE A 1 293 ? 16.024 -4.169 -7.779 1.00 97.50 293 PHE A C 1
ATOM 2282 O O . PHE A 1 293 ? 16.398 -3.774 -6.670 1.00 97.50 293 PHE A O 1
ATOM 2289 N N . ILE A 1 294 ? 16.776 -4.051 -8.873 1.00 97.81 294 ILE A N 1
ATOM 2290 C CA . ILE A 1 294 ? 18.118 -3.459 -8.880 1.00 97.81 294 ILE A CA 1
ATOM 2291 C C . ILE A 1 294 ? 18.147 -2.378 -9.956 1.00 97.81 294 ILE A C 1
ATOM 2293 O O . ILE A 1 294 ? 17.938 -2.704 -11.125 1.00 97.81 294 ILE A O 1
ATOM 2297 N N . PRO A 1 295 ? 18.398 -1.105 -9.616 1.00 97.50 295 PRO A N 1
ATOM 2298 C CA . PRO A 1 295 ? 18.513 -0.076 -10.633 1.00 97.50 295 PRO A CA 1
ATOM 2299 C C . PRO A 1 295 ? 19.799 -0.268 -11.433 1.00 97.50 295 PRO A C 1
ATOM 2301 O O . PRO A 1 295 ? 20.844 -0.622 -10.882 1.00 97.50 295 PRO A O 1
ATOM 2304 N N . GLU A 1 296 ? 19.743 0.007 -12.734 1.00 95.62 296 GLU A N 1
ATOM 2305 C CA . GLU A 1 296 ? 20.925 -0.037 -13.597 1.00 95.62 296 GLU A CA 1
ATOM 2306 C C . GLU A 1 296 ? 21.964 1.012 -13.189 1.00 95.62 296 GLU A C 1
ATOM 2308 O O . GLU A 1 296 ? 23.168 0.784 -13.307 1.00 95.62 296 GLU A O 1
ATOM 2313 N N . THR A 1 297 ? 21.522 2.161 -12.678 1.00 94.62 297 THR A N 1
ATOM 2314 C CA . THR A 1 297 ? 22.402 3.247 -12.225 1.00 94.62 297 THR A CA 1
ATOM 2315 C C . THR A 1 297 ? 22.162 3.579 -10.759 1.00 94.62 297 THR A C 1
ATOM 2317 O O . THR A 1 297 ? 23.050 3.384 -9.928 1.00 94.62 297 THR A O 1
ATOM 2320 N N . SER A 1 298 ? 20.968 4.069 -10.438 1.00 96.81 298 SER A N 1
ATOM 2321 C CA . SER A 1 298 ? 20.550 4.404 -9.082 1.00 96.81 298 SER A CA 1
ATOM 2322 C C . SER A 1 298 ? 19.033 4.474 -8.968 1.00 96.81 298 SER A C 1
ATOM 2324 O O . SER A 1 298 ? 18.321 4.655 -9.956 1.00 96.81 298 SER A O 1
ATOM 2326 N N . TRP A 1 299 ? 18.525 4.414 -7.741 1.00 97.94 299 TRP A N 1
ATOM 2327 C CA . TRP A 1 299 ? 17.177 4.899 -7.458 1.00 97.94 299 TRP A CA 1
ATOM 2328 C C . TRP A 1 299 ? 17.121 6.426 -7.584 1.00 97.94 299 TRP A C 1
ATOM 2330 O O . TRP A 1 299 ? 18.134 7.116 -7.411 1.00 97.94 299 TRP A O 1
ATOM 2340 N N . ARG A 1 300 ? 15.935 6.979 -7.859 1.00 97.62 300 ARG A N 1
ATOM 2341 C CA . ARG A 1 300 ? 15.714 8.426 -7.733 1.00 97.62 300 ARG A CA 1
ATOM 2342 C C . ARG A 1 300 ? 15.895 8.833 -6.273 1.00 97.62 300 ARG A C 1
ATOM 2344 O O . ARG A 1 300 ? 15.536 8.092 -5.364 1.00 97.62 300 ARG A O 1
ATOM 2351 N N . SER A 1 301 ? 16.388 10.046 -6.027 1.00 96.25 301 SER A N 1
ATOM 2352 C CA . SER A 1 301 ? 16.604 10.550 -4.660 1.00 96.25 301 SER A CA 1
ATOM 2353 C C . SER A 1 301 ? 15.318 10.680 -3.833 1.00 96.25 301 SER A C 1
ATOM 2355 O O . SER A 1 301 ? 15.379 10.792 -2.613 1.00 96.25 301 SER A O 1
ATOM 2357 N N . SER A 1 302 ? 14.162 10.712 -4.496 1.00 96.38 302 SER A N 1
ATOM 2358 C CA . SER A 1 302 ? 12.825 10.725 -3.898 1.00 96.38 302 SER A CA 1
ATOM 2359 C C . SER A 1 302 ? 12.291 9.331 -3.552 1.00 96.38 302 SER A C 1
ATOM 2361 O O . SER A 1 302 ? 11.242 9.228 -2.918 1.00 96.38 302 SER A O 1
ATOM 2363 N N . THR A 1 303 ? 12.957 8.266 -4.001 1.00 98.25 303 THR A N 1
ATOM 2364 C CA . THR A 1 303 ? 12.511 6.890 -3.788 1.00 98.25 303 THR A CA 1
ATOM 2365 C C . THR A 1 303 ? 12.914 6.424 -2.400 1.00 98.25 303 THR A C 1
ATOM 2367 O O . THR A 1 303 ? 14.078 6.478 -2.006 1.00 98.25 303 THR A O 1
ATOM 2370 N N . SER A 1 304 ? 11.928 5.947 -1.653 1.00 98.06 304 SER A N 1
ATOM 2371 C CA . SER A 1 304 ? 12.104 5.327 -0.349 1.00 98.06 304 SER A CA 1
ATOM 2372 C C . SER A 1 304 ? 12.281 3.825 -0.520 1.00 98.06 304 SER A C 1
ATOM 2374 O O . SER A 1 304 ? 11.455 3.162 -1.142 1.00 98.06 304 SER A O 1
ATOM 2376 N N . LEU A 1 305 ? 13.361 3.289 0.047 1.00 97.69 305 LEU A N 1
ATOM 2377 C CA . LEU A 1 305 ? 13.672 1.859 0.029 1.00 97.69 305 LEU A CA 1
ATOM 2378 C C . LEU A 1 305 ? 13.328 1.246 1.390 1.00 97.69 305 LEU A C 1
ATOM 2380 O O . LEU A 1 305 ? 14.156 1.244 2.307 1.00 97.69 305 LEU A O 1
ATOM 2384 N N . GLY A 1 306 ? 12.092 0.766 1.549 1.00 95.38 306 GLY A N 1
ATOM 2385 C CA . GLY A 1 306 ? 11.603 0.198 2.815 1.00 95.38 306 GLY A CA 1
ATOM 2386 C C . GLY A 1 306 ? 12.260 -1.111 3.195 1.00 95.38 306 GLY A C 1
ATOM 2387 O O . GLY A 1 306 ? 12.388 -1.413 4.382 1.00 95.38 306 GLY A O 1
ATOM 2388 N N . MET A 1 307 ? 12.713 -1.864 2.200 1.00 95.75 307 MET A N 1
ATOM 2389 C CA . MET A 1 307 ? 13.521 -3.058 2.390 1.00 95.75 307 MET A CA 1
ATOM 2390 C C . MET A 1 307 ? 14.715 -3.006 1.449 1.00 95.75 307 MET A C 1
ATOM 2392 O O . MET A 1 307 ? 14.570 -2.599 0.300 1.00 95.75 307 MET A O 1
ATOM 2396 N N . ILE A 1 308 ? 15.888 -3.420 1.915 1.00 96.25 308 ILE A N 1
ATOM 2397 C CA . ILE A 1 308 ? 17.094 -3.514 1.087 1.00 96.25 308 ILE A CA 1
ATOM 2398 C C . ILE A 1 308 ? 17.797 -4.850 1.307 1.00 96.25 308 ILE A C 1
ATOM 2400 O O . ILE A 1 308 ? 17.798 -5.390 2.416 1.00 96.25 308 ILE A O 1
ATOM 2404 N N . ASP A 1 309 ? 18.421 -5.354 0.251 1.00 95.62 309 ASP A N 1
ATOM 2405 C CA . ASP A 1 309 ? 19.409 -6.424 0.306 1.00 95.62 309 ASP A CA 1
ATOM 2406 C C . ASP A 1 309 ? 20.808 -5.799 0.208 1.00 95.62 309 ASP A C 1
ATOM 2408 O O . ASP A 1 309 ? 21.265 -5.473 -0.892 1.00 95.62 309 ASP A O 1
ATOM 2412 N N . PRO A 1 310 ? 21.485 -5.573 1.346 1.00 89.94 310 PRO A N 1
ATOM 2413 C CA . PRO A 1 310 ? 22.808 -4.960 1.342 1.00 89.94 310 PRO A CA 1
ATOM 2414 C C . PRO A 1 310 ? 23.895 -5.892 0.786 1.00 89.94 310 PRO A C 1
ATOM 2416 O O . PRO A 1 310 ? 24.981 -5.415 0.463 1.00 89.94 310 PRO A O 1
ATOM 2419 N N . ASP A 1 311 ? 23.618 -7.195 0.680 1.00 89.31 311 ASP A N 1
ATOM 2420 C CA . ASP A 1 311 ? 24.587 -8.232 0.329 1.00 89.31 311 ASP A CA 1
ATOM 2421 C C . ASP A 1 311 ? 24.340 -8.808 -1.080 1.00 89.31 311 ASP A C 1
ATOM 2423 O O . ASP A 1 311 ? 24.929 -9.833 -1.446 1.00 89.31 311 ASP A O 1
ATOM 2427 N N . HIS A 1 312 ? 23.487 -8.165 -1.891 1.00 92.75 312 HIS A N 1
ATOM 2428 C CA . HIS A 1 312 ? 23.145 -8.664 -3.220 1.00 92.75 312 HIS A CA 1
ATOM 2429 C C . HIS A 1 312 ? 24.394 -8.730 -4.119 1.00 92.75 312 HIS A C 1
ATOM 2431 O O . HIS A 1 312 ? 24.984 -7.697 -4.441 1.00 92.75 312 HIS A O 1
ATOM 2437 N N . PRO A 1 313 ? 24.804 -9.919 -4.604 1.00 89.75 313 PRO A N 1
ATOM 2438 C CA . PRO A 1 313 ? 26.094 -10.091 -5.278 1.00 89.75 313 PRO A CA 1
ATOM 2439 C C . PRO A 1 313 ? 26.185 -9.386 -6.639 1.00 89.75 313 PRO A C 1
ATOM 2441 O O . PRO A 1 313 ? 27.280 -9.228 -7.176 1.00 89.75 313 PRO A O 1
ATOM 2444 N N . GLU A 1 314 ? 25.042 -9.009 -7.212 1.00 91.19 314 GLU A N 1
ATOM 2445 C CA . GLU A 1 314 ? 24.928 -8.349 -8.520 1.00 91.19 314 GLU A CA 1
ATOM 2446 C C . GLU A 1 314 ? 24.541 -6.860 -8.402 1.00 91.19 314 GLU A C 1
ATOM 2448 O O . GLU A 1 314 ? 24.390 -6.192 -9.417 1.00 91.19 314 GLU A O 1
ATOM 2453 N N . ALA A 1 315 ? 24.443 -6.320 -7.179 1.00 87.69 315 ALA A N 1
ATOM 2454 C CA . ALA A 1 315 ? 24.399 -4.879 -6.922 1.00 87.69 315 ALA A CA 1
ATOM 2455 C C . ALA A 1 315 ? 25.840 -4.337 -6.882 1.00 87.69 315 ALA A C 1
ATOM 2457 O O . ALA A 1 315 ? 26.495 -4.317 -5.840 1.00 87.69 315 ALA A O 1
ATOM 2458 N N . LEU A 1 316 ? 26.389 -3.990 -8.047 1.00 82.31 316 LEU A N 1
ATOM 2459 C CA . LEU A 1 316 ? 27.831 -3.763 -8.215 1.00 82.31 316 LEU A CA 1
ATOM 2460 C C . LEU A 1 316 ? 28.279 -2.338 -7.848 1.00 82.31 316 LEU A C 1
ATOM 2462 O O . LEU A 1 316 ? 29.466 -2.114 -7.594 1.00 82.31 316 LEU A O 1
ATOM 2466 N N . GLY A 1 317 ? 27.356 -1.375 -7.846 1.00 82.38 317 GLY A N 1
ATOM 2467 C CA . GLY A 1 317 ? 27.610 0.028 -7.514 1.00 82.38 317 GLY A CA 1
ATOM 2468 C C . GLY A 1 317 ? 27.068 0.440 -6.138 1.00 82.38 317 GLY A C 1
ATOM 2469 O O . GLY A 1 317 ? 26.069 -0.114 -5.689 1.00 82.38 317 GLY A O 1
ATOM 2470 N N . PRO A 1 318 ? 27.657 1.462 -5.484 1.00 82.50 318 PRO A N 1
ATOM 2471 C CA . PRO A 1 318 ? 27.175 1.958 -4.187 1.00 82.50 318 PRO A CA 1
ATOM 2472 C C . PRO A 1 318 ? 25.753 2.538 -4.246 1.00 82.50 318 PRO A C 1
ATOM 2474 O O . PRO A 1 318 ? 25.068 2.568 -3.231 1.00 82.50 318 PRO A O 1
ATOM 2477 N N . GLU A 1 319 ? 25.314 2.968 -5.431 1.00 88.50 319 GLU A N 1
ATOM 2478 C CA . GLU A 1 319 ? 23.974 3.512 -5.681 1.00 88.50 319 GLU A CA 1
ATOM 2479 C C . GLU A 1 319 ? 22.991 2.452 -6.224 1.00 88.50 319 GLU A C 1
ATOM 2481 O O . GLU A 1 319 ? 21.787 2.701 -6.295 1.00 88.50 319 GLU A O 1
ATOM 2486 N N . GLN A 1 320 ? 23.479 1.251 -6.572 1.00 92.69 320 GLN A N 1
ATOM 2487 C CA . GLN A 1 320 ? 22.678 0.141 -7.104 1.00 92.69 320 GLN A CA 1
ATOM 2488 C C . GLN A 1 320 ? 22.062 -0.709 -5.985 1.00 92.69 320 GLN A C 1
ATOM 2490 O O . GLN A 1 320 ? 22.168 -1.932 -5.981 1.00 92.69 320 GLN A O 1
ATOM 2495 N N . ILE A 1 321 ? 21.458 -0.066 -4.989 1.00 95.31 321 ILE A N 1
ATOM 2496 C CA . ILE A 1 321 ? 20.944 -0.764 -3.805 1.00 95.31 321 ILE A CA 1
ATOM 2497 C C . ILE A 1 321 ? 19.791 -1.684 -4.220 1.00 95.31 321 ILE A C 1
ATOM 2499 O O . ILE A 1 321 ? 18.752 -1.208 -4.664 1.00 95.31 321 ILE A O 1
ATOM 2503 N N . ALA A 1 322 ? 19.942 -2.995 -4.056 1.00 97.31 322 ALA A N 1
ATOM 2504 C CA . ALA A 1 322 ? 18.877 -3.941 -4.362 1.00 97.31 322 ALA A CA 1
ATOM 2505 C C . ALA A 1 322 ? 17.741 -3.817 -3.329 1.00 97.31 322 ALA A C 1
ATOM 2507 O O . ALA A 1 322 ? 17.989 -3.812 -2.120 1.00 97.31 322 ALA A O 1
ATOM 2508 N N . SER A 1 323 ? 16.494 -3.706 -3.786 1.00 97.12 323 SER A N 1
ATOM 2509 C CA . SER A 1 323 ? 15.335 -3.455 -2.924 1.00 97.12 323 SER A CA 1
ATOM 2510 C C . SER A 1 323 ? 14.118 -4.256 -3.380 1.00 97.12 323 SER A C 1
ATOM 2512 O O . SER A 1 323 ? 13.748 -4.173 -4.547 1.00 97.12 323 SER A O 1
ATOM 2514 N N . PRO A 1 324 ? 13.484 -5.047 -2.498 1.00 95.44 324 PRO A N 1
ATOM 2515 C CA . PRO A 1 324 ? 12.248 -5.747 -2.830 1.00 95.44 324 PRO A CA 1
ATOM 2516 C C . PRO A 1 324 ? 10.979 -4.974 -2.438 1.00 95.44 324 PRO A C 1
ATOM 2518 O O . PRO A 1 324 ? 9.886 -5.498 -2.615 1.00 95.44 324 PRO A O 1
ATOM 2521 N N . LEU A 1 325 ? 11.123 -3.788 -1.837 1.00 96.38 325 LEU A N 1
ATOM 2522 C CA . LEU A 1 325 ? 10.015 -2.896 -1.504 1.00 96.38 325 LEU A CA 1
ATOM 2523 C C . LEU A 1 325 ? 10.493 -1.452 -1.621 1.00 96.38 325 LEU A C 1
ATOM 2525 O O . LEU A 1 325 ? 11.244 -0.968 -0.762 1.00 96.38 325 LEU A O 1
ATOM 2529 N N . ALA A 1 326 ? 10.026 -0.779 -2.664 1.00 97.56 326 ALA A N 1
ATOM 2530 C CA . ALA A 1 326 ? 10.379 0.598 -2.966 1.00 97.56 326 ALA A CA 1
ATOM 2531 C C . ALA A 1 326 ? 9.123 1.407 -3.285 1.00 97.56 326 ALA A C 1
ATOM 2533 O O . ALA A 1 326 ? 8.189 0.912 -3.908 1.00 97.56 326 ALA A O 1
ATOM 2534 N N . TRP A 1 327 ? 9.088 2.669 -2.870 1.00 98.38 327 TRP A N 1
ATOM 2535 C CA . TRP A 1 327 ? 7.997 3.564 -3.242 1.00 98.38 327 TRP A CA 1
ATOM 2536 C C . TRP A 1 327 ? 8.455 5.003 -3.376 1.00 98.38 327 TRP A C 1
ATOM 2538 O O . TRP A 1 327 ? 9.480 5.420 -2.841 1.00 98.38 327 TRP A O 1
ATOM 2548 N N . GLY A 1 328 ? 7.649 5.797 -4.059 1.00 97.56 328 GLY A N 1
ATOM 2549 C CA . GLY A 1 328 ? 7.878 7.222 -4.202 1.00 97.56 328 GLY A CA 1
ATOM 2550 C C . GLY A 1 328 ? 6.819 7.859 -5.079 1.00 97.56 328 GLY A C 1
ATOM 2551 O O . GLY A 1 328 ? 5.893 7.202 -5.550 1.00 97.56 328 GLY A O 1
ATOM 2552 N N . ARG A 1 329 ? 6.953 9.161 -5.296 1.00 97.50 329 ARG A N 1
ATOM 2553 C CA . ARG A 1 329 ? 6.167 9.854 -6.314 1.00 97.50 329 ARG A CA 1
ATOM 2554 C C . ARG A 1 329 ? 6.763 9.572 -7.691 1.00 97.50 329 ARG A C 1
ATOM 2556 O O . ARG A 1 329 ? 7.988 9.531 -7.828 1.00 97.50 329 ARG A O 1
ATOM 2563 N N . GLY A 1 330 ? 5.905 9.364 -8.687 1.00 97.56 330 GLY A N 1
ATOM 2564 C CA . GLY A 1 330 ? 6.334 9.012 -10.037 1.00 97.56 330 GLY A CA 1
ATOM 2565 C C . GLY A 1 330 ? 7.338 10.015 -10.605 1.00 97.56 330 GLY A C 1
ATOM 2566 O O . GLY A 1 330 ? 7.176 11.222 -10.463 1.00 97.56 330 GLY A O 1
ATOM 2567 N N . LEU A 1 331 ? 8.409 9.501 -11.209 1.00 97.81 331 LEU A N 1
ATOM 2568 C CA . LEU A 1 331 ? 9.535 10.257 -11.772 1.00 97.81 331 LEU A CA 1
ATOM 2569 C C . LEU A 1 331 ? 10.240 11.215 -10.789 1.00 97.81 331 LEU A C 1
ATOM 2571 O O . LEU A 1 331 ? 11.100 11.997 -11.197 1.00 97.81 331 LEU A O 1
ATOM 2575 N N . GLY A 1 332 ? 9.948 11.113 -9.490 1.00 96.06 332 GLY A N 1
ATOM 2576 C CA . GLY A 1 332 ? 10.438 12.018 -8.453 1.00 96.06 332 GLY A CA 1
ATOM 2577 C C . GLY A 1 332 ? 9.773 13.394 -8.425 1.00 96.06 332 GLY A C 1
ATOM 2578 O O . GLY A 1 332 ? 10.296 14.297 -7.776 1.00 96.06 332 GLY A O 1
ATOM 2579 N N . ASP A 1 333 ? 8.634 13.546 -9.099 1.00 96.44 333 ASP A N 1
ATOM 2580 C CA . ASP A 1 333 ? 7.830 14.767 -9.105 1.00 96.44 333 ASP A CA 1
ATOM 2581 C C . ASP A 1 333 ? 6.753 14.701 -8.009 1.00 96.44 333 ASP A C 1
ATOM 2583 O O . ASP A 1 333 ? 5.929 13.788 -7.994 1.00 96.44 333 ASP A O 1
ATOM 2587 N N . GLU A 1 334 ? 6.747 15.660 -7.077 1.00 95.44 334 GLU A N 1
ATOM 2588 C CA . GLU A 1 334 ? 5.830 15.671 -5.928 1.00 95.44 334 GLU A CA 1
ATOM 2589 C C . GLU A 1 334 ? 4.341 15.776 -6.302 1.00 95.44 334 GLU A C 1
ATOM 2591 O O . GLU A 1 334 ? 3.472 15.341 -5.528 1.00 95.44 334 GLU A O 1
ATOM 2596 N N . ASP A 1 335 ? 4.046 16.280 -7.501 1.00 95.75 335 ASP A N 1
ATOM 2597 C CA . ASP A 1 335 ? 2.687 16.451 -7.999 1.00 95.75 335 ASP A CA 1
ATOM 2598 C C . ASP A 1 335 ? 2.137 15.195 -8.680 1.00 95.75 335 ASP A C 1
ATOM 2600 O O . ASP A 1 335 ? 0.920 15.073 -8.844 1.00 95.75 335 ASP A O 1
ATOM 2604 N N . ARG A 1 336 ? 2.984 14.206 -8.980 1.00 97.62 336 ARG A N 1
ATOM 2605 C CA . ARG A 1 336 ? 2.565 12.927 -9.566 1.00 97.62 336 ARG A CA 1
ATOM 2606 C C . ARG A 1 336 ? 1.944 11.969 -8.550 1.00 97.62 336 ARG A C 1
ATOM 2608 O O . ARG A 1 336 ? 2.019 12.142 -7.330 1.00 97.62 336 ARG A O 1
ATOM 2615 N N . GLY A 1 337 ? 1.282 10.932 -9.047 1.00 96.50 337 GLY A N 1
ATOM 2616 C CA . GLY A 1 337 ? 0.765 9.831 -8.241 1.00 96.50 337 GLY A CA 1
ATOM 2617 C C . GLY A 1 337 ? 1.886 9.017 -7.594 1.00 96.50 337 GLY A C 1
ATOM 2618 O O . GLY A 1 337 ? 3.045 9.062 -8.017 1.00 96.50 337 GLY A O 1
ATOM 2619 N N . TYR A 1 338 ? 1.549 8.269 -6.547 1.00 96.44 338 TYR A N 1
ATOM 2620 C CA . TYR A 1 338 ? 2.502 7.354 -5.920 1.00 96.44 338 TYR A CA 1
ATOM 2621 C C . TYR A 1 338 ? 2.719 6.103 -6.765 1.00 96.44 338 TYR A C 1
ATOM 2623 O O . TYR A 1 338 ? 1.802 5.612 -7.413 1.00 96.44 338 TYR A O 1
ATOM 2631 N N . VAL A 1 339 ? 3.926 5.562 -6.696 1.00 98.38 339 VAL A N 1
ATOM 2632 C CA . VAL A 1 339 ? 4.293 4.276 -7.275 1.00 98.38 339 VAL A CA 1
ATOM 2633 C C . VAL A 1 339 ? 4.903 3.422 -6.172 1.00 98.38 339 VAL A C 1
ATOM 2635 O O . VAL A 1 339 ? 5.695 3.928 -5.374 1.00 98.38 339 VAL A O 1
ATOM 2638 N N . VAL A 1 340 ? 4.494 2.157 -6.102 1.00 97.62 340 VAL A N 1
ATOM 2639 C CA . VAL A 1 340 ? 4.949 1.169 -5.120 1.00 97.62 340 VAL A CA 1
ATOM 2640 C C . VAL A 1 340 ? 5.302 -0.125 -5.850 1.00 97.62 340 VAL A C 1
ATOM 2642 O O . VAL A 1 340 ? 4.495 -0.616 -6.643 1.00 97.62 340 VAL A O 1
ATOM 2645 N N . TYR A 1 341 ? 6.489 -0.653 -5.562 1.00 95.25 341 TYR A N 1
ATOM 2646 C CA . TYR A 1 341 ? 7.001 -1.952 -6.004 1.00 95.25 341 TYR A CA 1
ATOM 2647 C C . TYR A 1 341 ? 7.104 -2.896 -4.818 1.00 95.25 341 TYR A C 1
ATOM 2649 O O . TYR A 1 341 ? 7.644 -2.434 -3.788 1.00 95.25 341 TYR A O 1
#

Secondary structure (DSSP, 8-state):
-PPP---TTTGGGTGGGS-SSSSS--------PPPEEEEE-TT-EEE-TT-SS--IIIIIHHHHHHHHHHHHH---EEEE--TT--TT-EEEEETTEEEESS-EEE-GGG--HHHHHHHHHHHTTT--EEE-SS-EEEEEEEEE-----EEEETTTTHHHHHHHHHTT--GGGEEEE-GGG--TT--EEEESS----HHHHHHHHHHHS-TTTT----EEEE-TTHHHHHHT-EETTEEEEE---SBPTT-BPPTTSSPPPPSSPEE--TTSGGG--SS--TTTT-SSS--SB-BSS-B-TT-EEEEEETT-TT--STT--EEEEEEEEGGG-TTSPEEE-

Sequence (341 aa):
MSLPGNYGLRSLLLFARIALIFLSIFSASNTLSAQTNEPIDSGSYIINMGVVPQTIENGLKPYGLVYDLIHTHGIQIKWVINPTKGKDGIDFSHDGTDYRGGPFIVPALYRSAAVDATIAAWNAKGVVGAETVSEIVVPVYSNLNYFVIWTLDELNGKIAEDYFANAEIPETAYNWLDPLELSCCNDIFIMPHADPDWSSHSRLYYWNESEENGGCRGAIWAGCHAVSAMEAVFNPMDPTEQMNFLSSDPGLILWKDHKNGTLPYTYNYHSDPIMQFMGSMDDAIKGGSEQIFIPETSWRSSTSLGMIDPDHPEALGPEQIASPLAWGRGLGDEDRGYVVY

Solvent-accessible surface area (backbone atoms only — not comparable to full-atom values): 18200 Å² total; per-residue (Å²): 132,86,84,85,80,90,64,80,75,71,55,70,72,57,64,51,52,63,56,53,60,88,82,82,80,71,67,70,80,94,64,98,63,78,71,44,74,41,80,40,56,43,60,12,37,37,42,42,39,47,53,78,84,63,35,48,35,35,49,24,27,48,53,23,48,54,48,48,43,27,73,76,66,68,37,63,32,40,34,29,38,26,80,82,30,52,80,71,29,62,41,48,73,56,95,94,41,76,35,13,28,49,26,38,31,44,47,34,94,64,62,41,77,69,49,48,50,49,53,52,55,41,40,75,59,44,30,47,65,49,69,34,90,48,70,46,75,42,35,37,65,41,70,41,65,72,78,60,43,42,30,29,31,58,89,42,13,70,74,56,48,55,56,37,56,54,16,66,46,59,75,88,60,44,51,67,41,58,53,66,71,69,48,77,87,41,43,33,42,35,34,51,39,52,84,50,40,46,95,59,35,50,37,55,58,51,32,21,27,27,60,91,80,72,21,46,32,23,25,38,37,32,26,33,42,18,40,27,35,30,18,58,25,42,35,93,91,46,74,85,49,59,41,27,33,49,28,29,81,81,5,34,53,44,51,88,80,56,77,72,71,52,84,79,61,48,77,39,62,40,42,39,83,73,46,35,40,68,78,81,53,74,76,42,48,64,83,46,82,22,41,46,44,32,28,68,50,20,59,33,93,58,40,45,60,41,25,30,26,92,76,36,89,83,43,84,49,97,50,10,63,27,26,58,28,38,35,27,31,35,67,58,37,87,64,25,7,43,36,37,65

Mean predicted aligned error: 6.71 Å

Nearest PDB structures (foldseek):
  1dcf-assembly1_A-2  TM=4.560E-01  e=1.096E+00  Arabidopsis thaliana
  4gud-assembly2_B  TM=3.974E-01  e=4.012E+00  Vibrio cholerae O1 biovar El Tor str. N16961
  4gud-assembly1_A  TM=3.774E-01  e=4.012E+00  Vibrio cholerae O1 biovar El Tor str. N16961

Radius of gyration: 20.38 Å; Cα contacts (8 Å, |Δi|>4): 763; chains: 1; bounding box: 53×56×61 Å

pLDDT: mean 89.38, std 18.25, range [25.08, 98.88]

Foldseek 3Di:
DDDDDDPPPVVVVLQFLLAAFDQQDDPDDDDPDQQDFDKFFFQKKKFACLDPPGGLLANQQSSLLVVCCQPVQLAKKFWFFCQPADAQGFQDDAPNDGGALGMIMGGNVSPDPVNVVSVVVSVVSVGDMDTHRGMDTGRGPDIDRDGFAEEEAQVARVVVVVSCVSNVNDPVSYYYDQQVPDDLNHAEYEAADDQDECVRNVSVLQQQDFVVSVHNVHEYEYHAQRQQNQLQYADPVDRVRGRLFFADPPHWDGLVRFDAADDDKDFDSCRDSSNSHHDGCRSNQPPHSHRKIWHPAATDPQKDQRIWRPPRPPQPDPRRTIGRWIKGRTPNDPRGHIYID